Protein AF-A0A2V8U5K2-F1 (afdb_monomer_lite)

Radius of gyration: 24.83 Å; chains: 1; bounding box: 63×51×68 Å

Structure (mmCIF, N/CA/C/O backbone):
data_AF-A0A2V8U5K2-F1
#
_entry.id   AF-A0A2V8U5K2-F1
#
loop_
_atom_site.group_PDB
_atom_site.id
_atom_site.type_symbol
_atom_site.label_atom_id
_atom_site.label_alt_id
_atom_site.label_comp_id
_atom_site.label_asym_id
_atom_site.label_entity_id
_atom_site.label_seq_id
_atom_site.pdbx_PDB_ins_code
_atom_site.Cartn_x
_atom_site.Cartn_y
_atom_site.Cartn_z
_atom_site.occupancy
_atom_site.B_iso_or_equiv
_atom_site.auth_seq_id
_atom_site.auth_comp_id
_atom_site.auth_asym_id
_atom_site.auth_atom_id
_atom_site.pdbx_PDB_model_num
ATOM 1 N N . GLU A 1 1 ? -3.926 -14.665 18.573 1.00 86.69 1 GLU A N 1
ATOM 2 C CA . GLU A 1 1 ? -3.701 -15.047 17.160 1.00 86.69 1 GLU A CA 1
ATOM 3 C C . GLU A 1 1 ? -3.554 -13.787 16.312 1.00 86.69 1 GLU A C 1
ATOM 5 O O . GLU A 1 1 ? -4.256 -12.821 16.595 1.00 86.69 1 GLU A O 1
ATOM 10 N N . LEU A 1 2 ? -2.626 -13.749 15.352 1.00 90.81 2 LEU A N 1
ATOM 11 C CA . LEU A 1 2 ? -2.473 -12.619 14.422 1.00 90.81 2 LEU A CA 1
ATOM 12 C C . LEU A 1 2 ? -3.413 -12.800 13.225 1.00 90.81 2 LEU A C 1
ATOM 14 O O . LEU A 1 2 ? -3.676 -13.927 12.816 1.00 90.81 2 LEU A O 1
ATOM 18 N N . THR A 1 3 ? -3.890 -11.713 12.624 1.00 92.00 3 THR A N 1
ATOM 19 C CA . THR A 1 3 ? -4.650 -11.821 11.370 1.00 92.00 3 THR A CA 1
ATOM 20 C C . THR A 1 3 ? -3.769 -12.310 10.213 1.00 92.00 3 THR A C 1
ATOM 22 O O . THR A 1 3 ? -2.570 -12.033 10.154 1.00 92.00 3 THR A O 1
ATOM 25 N N . ILE A 1 4 ? -4.381 -12.953 9.211 1.00 89.44 4 ILE A N 1
ATOM 26 C CA . ILE A 1 4 ? -3.700 -13.344 7.959 1.00 89.44 4 ILE A CA 1
ATOM 27 C C . ILE A 1 4 ? -3.051 -12.130 7.277 1.00 89.44 4 ILE A C 1
ATOM 29 O O . ILE A 1 4 ? -1.963 -12.229 6.710 1.00 89.44 4 ILE A O 1
ATOM 33 N N . LYS A 1 5 ? -3.707 -10.963 7.356 1.00 91.44 5 LYS A N 1
ATOM 34 C CA . LYS A 1 5 ? -3.157 -9.678 6.907 1.00 91.44 5 LYS A CA 1
ATOM 35 C C . LYS A 1 5 ? -1.795 -9.415 7.543 1.00 91.44 5 LYS A C 1
ATOM 37 O O . LYS A 1 5 ? -0.836 -9.189 6.811 1.00 91.44 5 LYS A O 1
ATOM 42 N N . ARG A 1 6 ? -1.720 -9.471 8.875 1.00 91.94 6 ARG A N 1
ATOM 43 C CA . ARG A 1 6 ? -0.496 -9.215 9.631 1.00 91.94 6 ARG A CA 1
ATOM 44 C C . ARG A 1 6 ? 0.589 -10.230 9.304 1.00 91.94 6 ARG A C 1
ATOM 46 O O . ARG A 1 6 ? 1.694 -9.814 8.983 1.00 91.94 6 ARG A O 1
ATOM 53 N N . LEU A 1 7 ? 0.258 -11.519 9.305 1.00 89.12 7 LEU A N 1
ATOM 54 C CA . LEU A 1 7 ? 1.209 -12.589 8.986 1.00 89.12 7 LEU A CA 1
ATOM 55 C C . LEU A 1 7 ? 1.836 -12.402 7.594 1.00 89.12 7 LEU A C 1
ATOM 57 O O . LEU A 1 7 ? 3.054 -12.450 7.448 1.00 89.12 7 LEU A O 1
ATOM 61 N N . ARG A 1 8 ? 1.019 -12.097 6.577 1.00 86.12 8 ARG A N 1
ATOM 62 C CA . ARG A 1 8 ? 1.496 -11.847 5.206 1.00 86.12 8 ARG A CA 1
ATOM 63 C C . ARG A 1 8 ? 2.395 -10.616 5.111 1.00 86.12 8 ARG A C 1
ATOM 65 O O . ARG A 1 8 ? 3.381 -10.623 4.379 1.00 86.12 8 ARG A O 1
ATOM 72 N N . ASP A 1 9 ? 2.022 -9.532 5.782 1.00 87.69 9 ASP A N 1
ATOM 73 C CA . ASP A 1 9 ? 2.797 -8.290 5.752 1.00 87.69 9 ASP A CA 1
ATOM 74 C C . ASP A 1 9 ? 4.137 -8.443 6.482 1.00 87.69 9 ASP A C 1
ATOM 76 O O . ASP A 1 9 ? 5.142 -7.889 6.035 1.00 87.69 9 ASP A O 1
ATOM 80 N N . GLU A 1 10 ? 4.148 -9.213 7.570 1.00 88.50 10 GLU A N 1
ATOM 81 C CA . GLU A 1 10 ? 5.335 -9.534 8.355 1.00 88.50 10 GLU A CA 1
ATOM 82 C C . GLU A 1 10 ? 6.322 -10.405 7.575 1.00 88.50 10 GLU A C 1
ATOM 84 O O . GLU A 1 10 ? 7.482 -10.016 7.461 1.00 88.50 10 GLU A O 1
ATOM 89 N N . ALA A 1 11 ? 5.855 -11.488 6.943 1.00 82.94 11 ALA A N 1
ATOM 90 C CA . ALA A 1 11 ? 6.681 -12.310 6.054 1.00 82.94 11 ALA A CA 1
ATOM 91 C C . ALA A 1 11 ? 7.359 -11.445 4.979 1.00 82.94 11 ALA A C 1
ATOM 93 O O . ALA A 1 11 ? 8.581 -11.377 4.896 1.00 82.94 11 ALA A O 1
ATOM 94 N N . ARG A 1 12 ? 6.571 -10.613 4.281 1.00 80.19 12 ARG A N 1
ATOM 95 C CA . ARG A 1 12 ? 7.101 -9.667 3.286 1.00 80.19 12 ARG A CA 1
ATOM 96 C C . ARG A 1 12 ? 8.128 -8.694 3.866 1.00 80.19 12 ARG A C 1
ATOM 98 O O . ARG A 1 12 ? 8.994 -8.235 3.133 1.00 80.19 12 ARG A O 1
ATOM 105 N N . ALA A 1 13 ? 7.991 -8.260 5.118 1.00 79.12 13 ALA A N 1
ATOM 106 C CA . ALA A 1 13 ? 8.941 -7.338 5.743 1.00 79.12 13 ALA A CA 1
ATOM 107 C C . ALA A 1 13 ? 10.265 -8.026 6.102 1.00 79.12 13 ALA A C 1
ATOM 109 O O . ALA A 1 13 ? 11.333 -7.442 5.897 1.00 79.12 13 ALA A O 1
ATOM 110 N N . LEU A 1 14 ? 10.194 -9.267 6.575 1.00 78.25 14 LEU A N 1
ATOM 111 C CA . LEU A 1 14 ? 11.359 -10.095 6.863 1.00 78.25 14 LEU A CA 1
ATOM 112 C C . LEU A 1 14 ? 12.102 -10.466 5.573 1.00 78.25 14 LEU A C 1
ATOM 114 O O . LEU A 1 14 ? 13.318 -10.287 5.512 1.00 78.25 14 LEU A O 1
ATOM 118 N N . ASP A 1 15 ? 11.383 -10.844 4.513 1.00 70.81 15 ASP A N 1
ATOM 119 C CA . ASP A 1 15 ? 11.979 -11.169 3.210 1.00 70.81 15 ASP A CA 1
ATOM 120 C C . ASP A 1 15 ? 12.676 -9.967 2.583 1.00 70.81 15 ASP A C 1
ATOM 122 O O . ASP A 1 15 ? 13.794 -10.080 2.088 1.00 70.81 15 ASP A O 1
ATOM 126 N N . ARG A 1 16 ? 12.069 -8.774 2.668 1.00 66.12 16 ARG A N 1
ATOM 127 C CA . ARG A 1 16 ? 12.748 -7.534 2.262 1.00 66.12 16 ARG A CA 1
ATOM 128 C C . ARG A 1 16 ? 14.044 -7.333 3.050 1.00 66.12 16 ARG A C 1
ATOM 130 O O . ARG A 1 16 ? 15.074 -7.027 2.460 1.00 66.12 16 ARG A O 1
ATOM 137 N N . SER A 1 17 ? 14.016 -7.535 4.364 1.00 63.84 17 SER A N 1
ATOM 138 C CA . SER A 1 17 ? 15.221 -7.377 5.188 1.00 63.84 17 SER A CA 1
ATOM 139 C C . SER A 1 17 ? 16.332 -8.352 4.765 1.00 63.84 17 SER A C 1
ATOM 141 O O . SER A 1 17 ? 17.500 -7.967 4.744 1.00 63.84 17 SER A O 1
ATOM 143 N N . ARG A 1 18 ? 15.975 -9.584 4.360 1.00 63.88 18 ARG A N 1
ATOM 144 C CA . ARG A 1 18 ? 16.910 -10.558 3.765 1.00 63.88 18 ARG A CA 1
ATOM 145 C C . ARG A 1 18 ? 17.451 -10.083 2.411 1.00 63.88 18 ARG A C 1
ATOM 147 O O . ARG A 1 18 ? 18.658 -10.105 2.205 1.00 63.88 18 ARG A O 1
ATOM 154 N N . ALA A 1 19 ? 16.570 -9.641 1.513 1.00 57.41 19 ALA A N 1
ATOM 155 C CA . ALA A 1 19 ? 16.907 -9.306 0.129 1.00 57.41 19 ALA A CA 1
ATOM 156 C C . ALA A 1 19 ? 17.790 -8.057 -0.005 1.00 57.41 19 ALA A C 1
ATOM 158 O O . ALA A 1 19 ? 18.696 -8.020 -0.833 1.00 57.41 19 ALA A O 1
ATOM 159 N N . PHE A 1 20 ? 17.522 -7.025 0.799 1.00 54.53 20 PHE A N 1
ATOM 160 C CA . PHE A 1 20 ? 18.172 -5.722 0.642 1.00 54.53 20 PHE A CA 1
ATOM 161 C C . PHE A 1 20 ? 19.257 -5.440 1.686 1.00 54.53 20 PHE A C 1
ATOM 163 O O . PHE A 1 20 ? 19.920 -4.414 1.587 1.00 54.53 20 PHE A O 1
ATOM 170 N N . GLY A 1 21 ? 19.398 -6.263 2.735 1.00 51.06 21 GLY A N 1
ATOM 171 C CA . GLY A 1 21 ? 20.245 -5.941 3.898 1.00 51.06 21 GLY A CA 1
ATOM 172 C C . GLY A 1 21 ? 19.789 -4.695 4.676 1.00 51.06 21 GLY A C 1
ATOM 173 O O . GLY A 1 21 ? 20.405 -4.309 5.668 1.00 51.06 21 GLY A O 1
ATOM 174 N N . LEU A 1 22 ? 18.690 -4.072 4.245 1.00 46.50 22 LEU A N 1
ATOM 175 C CA . LEU A 1 22 ? 18.051 -2.943 4.890 1.00 46.50 22 LEU A CA 1
ATOM 176 C C . LEU A 1 22 ? 17.266 -3.488 6.081 1.00 46.50 22 LEU A C 1
ATOM 178 O O . LEU A 1 22 ? 16.245 -4.159 5.909 1.00 46.50 22 LEU A O 1
ATOM 182 N N . ARG A 1 23 ? 17.702 -3.170 7.307 1.00 42.91 23 ARG A N 1
ATOM 183 C CA . ARG A 1 23 ? 16.739 -3.136 8.417 1.00 42.91 23 ARG A CA 1
ATOM 184 C C . ARG A 1 23 ? 15.615 -2.185 7.981 1.00 42.91 23 ARG A C 1
ATOM 186 O O . ARG A 1 23 ? 15.917 -1.209 7.293 1.00 42.91 23 ARG A O 1
ATOM 193 N N . PRO A 1 24 ? 14.340 -2.457 8.318 1.00 39.50 24 PRO A N 1
ATOM 194 C CA . PRO A 1 24 ? 13.272 -1.498 8.048 1.00 39.50 24 PRO A CA 1
ATOM 195 C C . PRO A 1 24 ? 13.741 -0.116 8.510 1.00 39.50 24 PRO A C 1
ATOM 197 O O . PRO A 1 24 ? 14.400 -0.048 9.546 1.00 39.50 24 PRO A O 1
ATOM 200 N N . ASP A 1 25 ? 13.462 0.940 7.740 1.00 38.78 25 ASP A N 1
ATOM 201 C CA . ASP A 1 25 ? 13.729 2.319 8.156 1.00 38.78 25 ASP A CA 1
ATOM 202 C C . ASP A 1 25 ? 12.981 2.566 9.468 1.00 38.78 25 ASP A C 1
ATOM 204 O O . ASP A 1 25 ? 11.804 2.934 9.502 1.00 38.78 25 ASP A O 1
ATOM 208 N N . ILE A 1 26 ? 13.657 2.275 10.576 1.00 41.84 26 ILE A N 1
ATOM 209 C CA . ILE A 1 26 ? 13.219 2.602 11.916 1.00 41.84 26 ILE A CA 1
ATOM 210 C C . ILE A 1 26 ? 13.521 4.088 12.012 1.00 41.84 26 ILE A C 1
ATOM 212 O O . ILE A 1 26 ? 14.589 4.490 12.472 1.00 41.84 26 ILE A O 1
ATOM 216 N N . GLY A 1 27 ? 12.589 4.902 11.510 1.00 33.97 27 GLY A N 1
ATOM 217 C CA . GLY A 1 27 ? 12.525 6.308 11.875 1.00 33.97 27 GLY A CA 1
ATOM 218 C C . GLY A 1 27 ? 12.680 6.392 13.389 1.00 33.97 27 GLY A C 1
ATOM 219 O O . GLY A 1 27 ? 12.059 5.614 14.115 1.00 33.97 27 GLY A O 1
ATOM 220 N N . THR A 1 28 ? 13.590 7.253 13.826 1.00 34.81 28 THR A N 1
ATOM 221 C CA . THR A 1 28 ? 14.040 7.474 15.200 1.00 34.81 28 THR A CA 1
ATOM 222 C C . THR A 1 28 ? 12.898 7.299 16.208 1.00 34.81 28 THR A C 1
ATOM 224 O O . THR A 1 28 ? 12.113 8.211 16.449 1.00 34.81 28 THR A O 1
ATOM 227 N N . ALA A 1 29 ? 12.780 6.105 16.792 1.00 32.00 29 ALA A N 1
ATOM 228 C CA . ALA A 1 29 ? 11.954 5.885 17.971 1.00 32.00 29 ALA A CA 1
ATOM 229 C C . ALA A 1 29 ? 12.782 6.283 19.204 1.00 32.00 29 ALA A C 1
ATOM 231 O O . ALA A 1 29 ? 13.977 5.964 19.246 1.00 32.00 29 ALA A O 1
ATOM 232 N N . PRO A 1 30 ? 12.197 6.980 20.194 1.00 35.34 30 PRO A N 1
ATOM 233 C CA . PRO A 1 30 ? 12.940 7.420 21.359 1.00 35.34 30 PRO A CA 1
ATOM 234 C C . PRO A 1 30 ? 13.259 6.233 22.278 1.00 35.34 30 PRO A C 1
ATOM 236 O O . PRO A 1 30 ? 12.451 5.328 22.466 1.00 35.34 30 PRO A O 1
ATOM 239 N N . ASP A 1 31 ? 14.456 6.306 22.855 1.00 33.41 31 ASP A N 1
ATOM 240 C CA . ASP A 1 31 ? 14.963 5.555 24.005 1.00 33.41 31 ASP A CA 1
ATOM 241 C C . ASP A 1 31 ? 15.180 4.036 23.844 1.00 33.41 31 ASP A C 1
ATOM 243 O O . ASP A 1 31 ? 14.406 3.183 24.276 1.00 33.41 31 ASP A O 1
ATOM 247 N N . ARG A 1 32 ? 16.356 3.683 23.307 1.00 35.72 32 ARG A N 1
ATOM 248 C CA . ARG A 1 32 ? 16.988 2.379 23.548 1.00 35.72 32 ARG A CA 1
ATOM 249 C C . ARG A 1 32 ? 17.771 2.420 24.860 1.00 35.72 32 ARG A C 1
ATOM 251 O O . ARG A 1 32 ? 18.996 2.502 24.859 1.00 35.72 32 ARG A O 1
ATOM 258 N N . ARG A 1 33 ? 17.073 2.302 25.985 1.00 31.72 33 ARG A N 1
ATOM 259 C CA . ARG A 1 33 ? 17.668 1.773 27.219 1.00 31.72 33 ARG A CA 1
ATOM 260 C C . ARG A 1 33 ? 17.118 0.361 27.389 1.00 31.72 33 ARG A C 1
ATOM 262 O O . ARG A 1 33 ? 15.917 0.167 27.276 1.00 31.72 33 ARG A O 1
ATOM 269 N N . HIS A 1 34 ? 18.011 -0.605 27.605 1.00 35.47 34 HIS A N 1
ATOM 270 C CA . HIS A 1 34 ? 17.777 -2.061 27.651 1.00 35.47 34 HIS A CA 1
ATOM 271 C C . HIS A 1 34 ? 17.932 -2.821 26.320 1.00 35.47 34 HIS A C 1
ATOM 273 O O . HIS A 1 34 ? 17.030 -3.515 25.863 1.00 35.47 34 HIS A O 1
ATOM 279 N N . ALA A 1 35 ? 19.135 -2.787 25.741 1.00 33.22 35 ALA A N 1
ATOM 280 C CA . ALA A 1 35 ? 19.649 -3.932 24.986 1.00 33.22 35 ALA A CA 1
ATOM 281 C C . ALA A 1 35 ? 20.766 -4.571 25.823 1.00 33.22 35 ALA A C 1
ATOM 283 O O . ALA A 1 35 ? 21.904 -4.109 25.813 1.00 33.22 35 ALA A O 1
ATOM 284 N N . ALA A 1 36 ? 20.403 -5.574 26.626 1.00 31.95 36 ALA A N 1
ATOM 285 C CA . ALA A 1 36 ? 21.362 -6.401 27.346 1.00 31.95 36 ALA A CA 1
ATOM 286 C C . ALA A 1 36 ? 22.108 -7.328 26.370 1.00 31.95 36 ALA A C 1
ATOM 288 O O . ALA A 1 36 ? 21.567 -7.731 25.339 1.00 31.95 36 ALA A O 1
ATOM 289 N N . ALA A 1 37 ? 23.357 -7.609 26.733 1.00 33.84 37 ALA A N 1
ATOM 290 C CA . ALA A 1 37 ? 24.374 -8.358 26.010 1.00 33.84 37 ALA A CA 1
ATOM 291 C C . ALA A 1 37 ? 23.871 -9.631 25.306 1.00 33.84 37 ALA A C 1
ATOM 293 O O . ALA A 1 37 ? 23.140 -10.432 25.886 1.00 33.84 37 ALA A O 1
ATOM 294 N N . ARG A 1 38 ? 24.345 -9.855 24.075 1.00 33.69 38 ARG A N 1
ATOM 295 C CA . ARG A 1 38 ? 24.387 -11.185 23.459 1.00 33.69 38 ARG A CA 1
ATOM 296 C C . ARG A 1 38 ? 25.849 -11.536 23.214 1.00 33.69 38 ARG A C 1
ATOM 298 O O . ARG A 1 38 ? 26.552 -10.780 22.552 1.00 33.69 38 ARG A O 1
ATOM 305 N N . SER A 1 39 ? 26.285 -12.626 23.832 1.00 30.27 39 SER A N 1
ATOM 306 C CA . SER A 1 39 ? 27.591 -13.251 23.653 1.00 30.27 39 SER A CA 1
ATOM 307 C C . SER A 1 39 ? 27.666 -13.965 22.305 1.00 30.27 39 SER A C 1
ATOM 309 O O . SER A 1 39 ? 26.685 -14.572 21.875 1.00 30.27 39 SER A O 1
ATOM 311 N N . ASP A 1 40 ? 28.839 -13.894 21.680 1.00 31.84 40 ASP A N 1
ATOM 312 C CA . ASP A 1 40 ? 29.221 -14.694 20.518 1.00 31.84 40 ASP A CA 1
ATOM 313 C C . ASP A 1 40 ? 29.186 -16.186 20.856 1.00 31.84 40 ASP A C 1
ATOM 315 O O . ASP A 1 40 ? 29.781 -16.622 21.843 1.00 31.84 40 ASP A O 1
ATOM 319 N N . GLY A 1 41 ? 28.514 -16.959 20.007 1.00 36.38 41 GLY A N 1
ATOM 320 C CA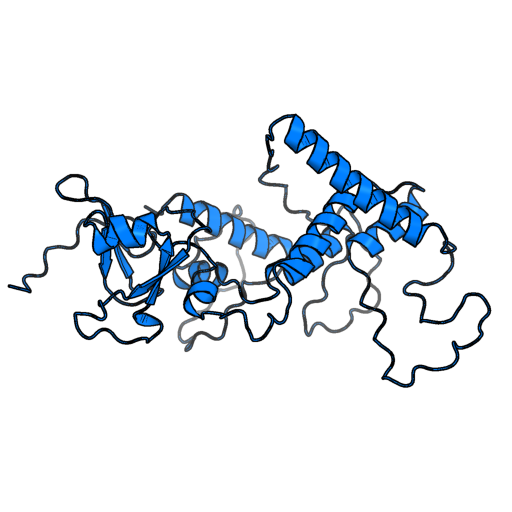 . GLY A 1 41 ? 28.507 -18.416 20.066 1.00 36.38 41 GLY A CA 1
ATOM 321 C C . GLY A 1 41 ? 27.106 -19.001 20.006 1.00 36.38 41 GLY A C 1
ATOM 322 O O . GLY A 1 41 ? 26.606 -19.473 21.015 1.00 36.38 41 GLY A O 1
ATOM 323 N N . ASP A 1 42 ? 26.498 -19.004 18.820 1.00 30.03 42 ASP A N 1
ATOM 324 C CA . ASP A 1 42 ? 25.542 -20.054 18.469 1.00 30.03 42 ASP A CA 1
ATOM 325 C C . ASP A 1 42 ? 25.633 -20.333 16.967 1.00 30.03 42 ASP A C 1
ATOM 327 O O . ASP A 1 42 ? 25.370 -19.476 16.119 1.00 30.03 42 ASP A O 1
ATOM 331 N N . LEU A 1 43 ? 26.100 -21.542 16.669 1.00 35.19 43 LEU A N 1
ATOM 332 C CA . LEU A 1 43 ? 26.143 -22.135 15.343 1.00 35.19 43 LEU A CA 1
ATOM 333 C C . LEU A 1 43 ? 24.718 -22.500 14.912 1.00 35.19 43 LEU A C 1
ATOM 335 O O . LEU A 1 43 ? 23.949 -23.045 15.698 1.00 35.19 43 LEU A O 1
ATOM 339 N N . ASP A 1 44 ? 24.415 -22.186 13.653 1.00 43.22 44 ASP A N 1
ATOM 340 C CA . ASP A 1 44 ? 23.404 -22.796 12.782 1.00 43.22 44 ASP A CA 1
ATOM 341 C C . ASP A 1 44 ? 22.255 -23.553 13.479 1.00 43.22 44 ASP A C 1
ATOM 343 O O . ASP A 1 44 ? 22.230 -24.780 13.578 1.00 43.22 44 ASP A O 1
ATOM 347 N N . SER A 1 45 ? 21.267 -22.792 13.948 1.00 36.16 45 SER A N 1
ATOM 348 C CA . SER A 1 45 ? 19.921 -23.292 14.218 1.00 36.16 45 SER A CA 1
ATOM 349 C C . SER A 1 45 ? 18.975 -22.637 13.213 1.00 36.16 45 SER A C 1
ATOM 351 O O . SER A 1 45 ? 18.967 -21.415 13.061 1.00 36.16 45 SER A O 1
ATOM 353 N N . GLY A 1 46 ? 18.233 -23.476 12.482 1.00 39.22 46 GLY A N 1
ATOM 354 C CA . GLY A 1 46 ? 17.401 -23.108 11.336 1.00 39.22 46 GLY A CA 1
ATOM 355 C C . GLY A 1 46 ? 16.636 -21.794 11.505 1.00 39.22 46 GLY A C 1
ATOM 356 O O . GLY A 1 46 ? 16.067 -21.515 12.558 1.00 39.22 46 GLY A O 1
ATOM 357 N N . ASP A 1 47 ? 16.646 -21.001 10.433 1.00 47.53 47 ASP A N 1
ATOM 358 C CA . ASP A 1 47 ? 16.175 -19.618 10.291 1.00 47.53 47 ASP A CA 1
ATOM 359 C C . ASP A 1 47 ? 14.673 -19.420 10.600 1.00 47.53 47 ASP A C 1
ATOM 361 O O . ASP A 1 47 ? 13.872 -19.041 9.746 1.00 47.53 47 ASP A O 1
ATOM 365 N N . THR A 1 48 ? 14.260 -19.645 11.847 1.00 46.72 48 THR A N 1
ATOM 366 C CA . THR A 1 48 ? 12.986 -19.168 12.387 1.00 46.72 48 THR A CA 1
ATOM 367 C C . THR A 1 48 ? 13.248 -17.891 13.167 1.00 46.72 48 THR A C 1
ATOM 369 O O . THR A 1 48 ? 13.320 -17.881 14.398 1.00 46.72 48 THR A O 1
ATOM 372 N N . ARG A 1 49 ? 13.431 -16.782 12.443 1.00 61.38 49 ARG A N 1
ATOM 373 C CA . ARG A 1 49 ? 13.475 -15.456 13.067 1.00 61.38 49 ARG A CA 1
ATOM 374 C C . ARG A 1 49 ? 12.195 -15.194 13.856 1.00 61.38 49 ARG A C 1
ATOM 376 O O . ARG A 1 49 ? 11.092 -15.514 13.418 1.00 61.38 49 ARG A O 1
ATOM 383 N N . SER A 1 50 ? 12.361 -14.569 15.020 1.00 75.44 50 SER A N 1
ATOM 384 C CA . SER A 1 50 ? 11.250 -14.143 15.865 1.00 75.44 50 SER A CA 1
ATOM 385 C C . SER A 1 50 ? 10.291 -13.206 15.109 1.00 75.44 50 SER A C 1
ATOM 387 O O . SER A 1 50 ? 10.757 -12.380 14.319 1.00 75.44 50 SER A O 1
ATOM 389 N N . PRO A 1 51 ? 8.974 -13.284 15.381 1.00 82.50 51 PRO A N 1
ATOM 390 C CA . PRO A 1 51 ? 7.983 -12.357 14.841 1.00 82.50 51 PRO A CA 1
ATOM 391 C C . PRO A 1 51 ? 8.357 -10.891 15.074 1.00 82.50 51 PRO A C 1
ATOM 393 O O . PRO A 1 51 ? 8.950 -10.551 16.102 1.00 82.50 51 PRO A O 1
ATOM 396 N N . LEU A 1 52 ? 7.959 -10.006 14.157 1.00 86.19 52 LEU A N 1
ATOM 397 C CA . LEU A 1 52 ? 8.171 -8.567 14.339 1.00 86.19 52 LEU A CA 1
ATOM 398 C C . LEU A 1 52 ? 7.375 -8.051 15.543 1.00 86.19 52 LEU A C 1
ATOM 400 O O . LEU A 1 52 ? 6.249 -8.487 15.812 1.00 86.19 52 LEU A O 1
ATOM 404 N N . SER A 1 53 ? 7.919 -7.045 16.232 1.00 89.50 53 SER A N 1
ATOM 405 C CA . SER A 1 53 ? 7.134 -6.291 17.208 1.00 89.50 53 SER A CA 1
ATOM 406 C C . SER A 1 53 ? 5.965 -5.569 16.516 1.00 89.50 53 SER A C 1
ATOM 408 O O . SER A 1 53 ? 5.927 -5.411 15.289 1.00 89.50 53 SER A O 1
ATOM 410 N N . ASP A 1 54 ? 4.962 -5.136 17.283 1.00 88.06 54 ASP A N 1
ATOM 411 C CA . ASP A 1 54 ? 3.854 -4.355 16.721 1.00 88.06 54 ASP A CA 1
ATOM 412 C C . ASP A 1 54 ? 4.365 -3.035 16.114 1.00 88.06 54 ASP A C 1
ATOM 414 O O . A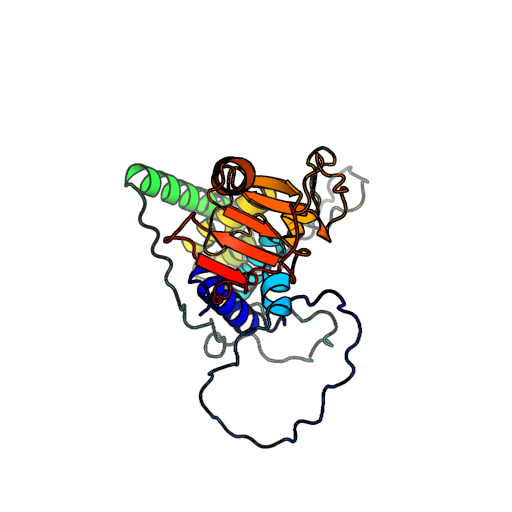SP A 1 54 ? 3.922 -2.658 15.028 1.00 88.06 54 ASP A O 1
ATOM 418 N N . ALA A 1 55 ? 5.347 -2.401 16.765 1.00 90.69 55 ALA A N 1
ATOM 419 C CA . ALA A 1 55 ? 5.988 -1.174 16.303 1.00 90.69 55 ALA A CA 1
ATOM 420 C C . ALA A 1 55 ? 6.773 -1.380 14.999 1.00 90.69 55 ALA A C 1
ATOM 422 O O . ALA A 1 55 ? 6.558 -0.635 14.045 1.00 90.69 55 ALA A O 1
ATOM 423 N N . ASP A 1 56 ? 7.618 -2.414 14.921 1.00 89.62 56 ASP A N 1
ATOM 424 C CA . ASP A 1 56 ? 8.461 -2.667 13.741 1.00 89.62 56 ASP A CA 1
ATOM 425 C C . ASP A 1 56 ? 7.624 -3.025 12.511 1.00 89.62 56 ASP A C 1
ATOM 427 O O . ASP A 1 56 ? 7.859 -2.526 11.408 1.00 89.62 56 ASP A O 1
ATOM 431 N N . TRP A 1 57 ? 6.601 -3.863 12.687 1.00 89.56 57 TRP A N 1
ATOM 432 C CA . TRP A 1 57 ? 5.683 -4.159 11.593 1.00 89.56 57 TRP A CA 1
ATOM 433 C C . TRP A 1 57 ? 4.918 -2.924 11.150 1.00 89.56 57 TRP A C 1
ATOM 435 O O . TRP A 1 57 ? 4.823 -2.689 9.947 1.00 89.56 57 TRP A O 1
ATOM 445 N N . HIS A 1 58 ? 4.391 -2.137 12.089 1.00 90.12 58 HIS A N 1
ATOM 446 C CA . HIS A 1 58 ? 3.638 -0.941 11.745 1.00 90.12 58 HIS A CA 1
ATOM 447 C C . HIS A 1 58 ? 4.532 0.057 10.992 1.00 90.12 58 HIS A C 1
ATOM 449 O O . HIS A 1 58 ? 4.147 0.559 9.939 1.00 90.12 58 HIS A O 1
ATOM 455 N N . ALA A 1 59 ? 5.767 0.270 11.455 1.00 88.69 59 ALA A N 1
ATOM 456 C CA . ALA A 1 59 ? 6.761 1.074 10.747 1.00 88.69 59 ALA A CA 1
ATOM 457 C C . ALA A 1 59 ? 7.013 0.551 9.320 1.00 88.69 59 ALA A C 1
ATOM 459 O O . ALA A 1 59 ? 7.070 1.335 8.374 1.00 88.69 59 ALA A O 1
ATOM 460 N N . SER A 1 60 ? 7.052 -0.773 9.126 1.00 85.56 60 SER A N 1
ATOM 461 C CA . SER A 1 60 ? 7.223 -1.392 7.802 1.00 85.56 60 SER A CA 1
ATOM 462 C C . SER A 1 60 ? 6.073 -1.110 6.813 1.00 85.56 60 SER A C 1
ATOM 464 O O . SER A 1 60 ? 6.242 -1.254 5.588 1.00 85.56 60 SER A O 1
ATOM 466 N N . LEU A 1 61 ? 4.894 -0.716 7.315 1.00 87.94 61 LEU A N 1
ATOM 467 C CA . LEU A 1 61 ? 3.735 -0.382 6.489 1.00 87.94 61 LEU A CA 1
ATOM 468 C C . LEU A 1 61 ? 3.827 1.010 5.878 1.00 87.94 61 LEU A C 1
ATOM 470 O O . LEU A 1 61 ? 3.275 1.180 4.795 1.00 87.94 61 LEU A O 1
ATOM 474 N N . ARG A 1 62 ? 4.552 1.949 6.501 1.00 88.00 62 ARG A N 1
ATOM 475 C CA . ARG A 1 62 ? 4.650 3.348 6.059 1.00 88.00 62 ARG A CA 1
ATOM 476 C C . ARG A 1 62 ? 4.945 3.446 4.556 1.00 88.00 62 ARG A C 1
ATOM 478 O O . ARG A 1 62 ? 5.786 2.710 4.022 1.00 88.00 62 ARG A O 1
ATOM 485 N N . ARG A 1 63 ? 4.233 4.332 3.860 1.00 86.50 63 ARG A N 1
ATOM 486 C CA . ARG A 1 63 ? 4.415 4.620 2.426 1.00 86.50 63 ARG A CA 1
ATOM 487 C C . ARG A 1 63 ? 4.417 6.130 2.218 1.00 86.50 63 ARG A C 1
ATOM 489 O O . ARG A 1 63 ? 3.358 6.725 2.055 1.00 86.50 63 ARG A O 1
ATOM 496 N N . ALA A 1 64 ? 5.607 6.716 2.291 1.00 85.06 64 ALA A N 1
ATOM 497 C CA . ALA A 1 64 ? 5.836 8.105 1.909 1.00 85.06 64 ALA A CA 1
ATOM 498 C C . ALA A 1 64 ? 5.922 8.223 0.375 1.00 85.06 64 ALA A C 1
ATOM 500 O O . ALA A 1 64 ? 6.199 7.203 -0.273 1.00 85.06 64 ALA A O 1
ATOM 501 N N . PRO A 1 65 ? 5.760 9.426 -0.191 1.00 83.44 65 PRO A N 1
ATOM 502 C CA . PRO A 1 65 ? 6.040 9.674 -1.602 1.00 83.44 65 PRO A CA 1
ATOM 503 C C . PRO A 1 65 ? 7.390 9.085 -2.060 1.00 83.44 65 PRO A C 1
ATOM 505 O O . PRO A 1 65 ? 8.388 9.051 -1.318 1.00 83.44 65 PRO A O 1
ATOM 508 N N . GLY A 1 66 ? 7.393 8.495 -3.253 1.00 83.19 66 GLY A N 1
ATOM 509 C CA . GLY A 1 66 ? 8.553 7.847 -3.866 1.00 83.19 66 GLY A CA 1
ATOM 510 C C . GLY A 1 66 ? 8.946 6.499 -3.253 1.00 83.19 66 GLY A C 1
ATOM 511 O O . GLY A 1 66 ? 9.935 5.892 -3.669 1.00 83.19 66 GLY A O 1
ATOM 512 N N . THR A 1 67 ? 8.211 5.979 -2.261 1.00 82.50 67 THR A N 1
ATOM 513 C CA . THR A 1 67 ? 8.566 4.703 -1.611 1.00 82.50 67 THR A CA 1
ATOM 514 C C . THR A 1 67 ? 8.557 3.533 -2.597 1.00 82.50 67 THR A C 1
ATOM 516 O O . THR A 1 67 ? 9.450 2.685 -2.555 1.00 82.50 67 THR A O 1
ATOM 519 N N . ALA A 1 68 ? 7.544 3.432 -3.456 1.00 84.06 68 ALA A N 1
ATOM 520 C CA . ALA A 1 68 ? 7.456 2.413 -4.495 1.00 84.06 68 ALA A CA 1
ATOM 521 C C . ALA A 1 68 ? 8.505 2.650 -5.583 1.00 84.06 68 ALA A C 1
ATOM 523 O O . ALA A 1 68 ? 9.174 1.693 -5.968 1.00 84.06 68 ALA A O 1
ATOM 524 N N . ARG A 1 69 ? 8.719 3.906 -5.997 1.00 83.94 69 ARG A N 1
ATOM 525 C CA . ARG A 1 69 ? 9.751 4.278 -6.976 1.00 83.94 69 ARG A CA 1
ATOM 526 C C . ARG A 1 69 ? 11.146 3.824 -6.546 1.00 83.94 69 ARG A C 1
ATOM 528 O O . ARG A 1 69 ? 11.781 3.045 -7.255 1.00 83.94 69 ARG A O 1
ATOM 535 N N . ARG A 1 70 ? 11.585 4.207 -5.342 1.00 82.19 70 ARG A N 1
ATOM 536 C CA . ARG A 1 70 ? 12.885 3.793 -4.779 1.00 82.19 70 ARG A CA 1
ATOM 537 C C . ARG A 1 70 ? 13.011 2.273 -4.663 1.00 82.19 70 ARG A C 1
ATOM 539 O O . ARG A 1 70 ? 14.079 1.716 -4.900 1.00 82.19 70 ARG A O 1
ATOM 546 N N . ARG A 1 71 ? 11.918 1.580 -4.330 1.00 79.94 71 ARG A N 1
ATOM 547 C CA . ARG A 1 71 ? 11.904 0.112 -4.222 1.00 79.94 71 ARG A CA 1
ATOM 548 C C . ARG A 1 71 ? 12.024 -0.594 -5.560 1.00 79.94 71 ARG A C 1
ATOM 550 O O . ARG A 1 71 ? 12.786 -1.549 -5.647 1.00 79.94 71 ARG A O 1
ATOM 557 N N . VAL A 1 72 ? 11.269 -0.160 -6.567 1.00 84.81 72 VAL A N 1
ATOM 558 C CA . VAL A 1 72 ? 11.372 -0.703 -7.927 1.00 84.81 72 VAL A CA 1
ATOM 559 C C . VAL A 1 72 ? 12.783 -0.476 -8.449 1.00 84.81 72 VAL A C 1
ATOM 561 O O . VAL A 1 72 ? 13.393 -1.426 -8.931 1.00 84.81 72 VAL A O 1
ATOM 564 N N . ALA A 1 73 ? 13.339 0.721 -8.238 1.00 82.44 73 ALA A N 1
ATOM 565 C CA . ALA A 1 73 ? 14.703 1.025 -8.641 1.00 82.44 73 ALA A CA 1
ATOM 566 C C . ALA A 1 73 ? 15.726 0.070 -7.987 1.00 82.44 73 ALA A C 1
ATOM 568 O O . ALA A 1 73 ? 16.524 -0.571 -8.670 1.00 82.44 73 ALA A O 1
ATOM 569 N N . ALA A 1 74 ? 15.658 -0.102 -6.662 1.00 75.88 74 ALA A N 1
ATOM 570 C CA . ALA A 1 74 ? 16.544 -1.010 -5.934 1.00 75.88 74 ALA A CA 1
ATOM 571 C C . ALA A 1 74 ? 16.398 -2.478 -6.381 1.00 75.88 74 ALA A C 1
ATOM 573 O O . ALA A 1 74 ? 17.395 -3.178 -6.540 1.00 75.88 74 ALA A O 1
ATOM 574 N N . LEU A 1 75 ? 15.166 -2.950 -6.606 1.00 79.62 75 LEU A N 1
ATOM 575 C CA . LEU A 1 75 ? 14.903 -4.305 -7.102 1.00 79.62 75 LEU A CA 1
ATOM 576 C C . LEU A 1 75 ? 15.417 -4.519 -8.523 1.00 79.62 75 LEU A C 1
ATOM 578 O O . LEU A 1 75 ? 15.967 -5.580 -8.805 1.00 79.62 75 LEU A O 1
ATOM 582 N N . GLY A 1 76 ? 15.256 -3.528 -9.399 1.00 81.81 76 GLY A N 1
ATOM 583 C CA . GLY A 1 76 ? 15.773 -3.577 -10.761 1.00 81.81 76 GLY A CA 1
ATOM 584 C C . GLY A 1 76 ? 17.298 -3.694 -10.783 1.00 81.81 76 GLY A C 1
ATOM 585 O O . GLY A 1 76 ? 17.838 -4.530 -11.503 1.00 81.81 76 GLY A O 1
ATOM 586 N N . LEU A 1 77 ? 17.994 -2.934 -9.929 1.00 79.31 77 LEU A N 1
ATOM 587 C CA . LEU A 1 77 ? 19.448 -3.053 -9.767 1.00 79.31 77 LEU A CA 1
ATOM 588 C C . LEU A 1 77 ? 19.856 -4.443 -9.260 1.00 79.31 77 LEU A C 1
ATOM 590 O O . LEU A 1 77 ? 20.763 -5.058 -9.819 1.00 79.31 77 LEU A O 1
ATOM 594 N N . ILE A 1 78 ? 19.144 -4.990 -8.271 1.00 73.69 78 ILE A N 1
ATOM 595 C CA . ILE A 1 78 ? 19.404 -6.348 -7.766 1.00 73.69 78 ILE A CA 1
ATOM 596 C C . ILE A 1 78 ? 19.172 -7.404 -8.850 1.00 73.69 78 ILE A C 1
ATOM 598 O O . ILE A 1 78 ? 19.976 -8.327 -8.969 1.00 73.69 78 ILE A O 1
ATOM 602 N N . ALA A 1 79 ? 18.123 -7.264 -9.666 1.00 76.88 79 ALA A N 1
ATOM 603 C CA . ALA A 1 79 ? 17.859 -8.162 -10.791 1.00 76.88 79 ALA A CA 1
ATOM 604 C C . ALA A 1 79 ? 19.000 -8.157 -11.827 1.00 76.88 79 ALA A C 1
ATOM 606 O O . ALA A 1 79 ? 19.200 -9.147 -12.529 1.00 76.88 79 ALA A O 1
ATOM 607 N N . LEU A 1 80 ? 19.779 -7.073 -11.885 1.00 73.44 80 LEU A N 1
ATOM 608 C CA . LEU A 1 80 ? 20.990 -6.957 -12.700 1.00 73.44 80 LEU A CA 1
ATOM 609 C C . LEU A 1 80 ? 22.269 -7.429 -12.011 1.00 73.44 80 LEU A C 1
ATOM 611 O O . LEU A 1 80 ? 23.336 -7.413 -12.622 1.00 73.44 80 LEU A O 1
ATOM 615 N N . GLY A 1 81 ? 22.183 -7.846 -10.750 1.00 68.12 81 GLY A N 1
ATOM 616 C CA . GLY A 1 81 ? 23.345 -8.192 -9.941 1.00 68.12 81 GLY A CA 1
ATOM 617 C C . GLY A 1 81 ? 24.078 -6.993 -9.338 1.00 68.12 81 GLY A C 1
ATOM 618 O O . GLY A 1 81 ? 25.132 -7.159 -8.726 1.00 68.12 81 GLY A O 1
ATOM 619 N N . VAL A 1 82 ? 23.527 -5.784 -9.462 1.00 63.34 82 VAL A N 1
ATOM 620 C CA . VAL A 1 82 ? 24.066 -4.574 -8.840 1.00 63.34 82 VAL A CA 1
ATOM 621 C C . VAL A 1 82 ? 23.501 -4.477 -7.423 1.00 63.34 82 VAL A C 1
ATOM 623 O O . VAL A 1 82 ? 22.318 -4.201 -7.226 1.00 63.34 82 VAL A O 1
ATOM 626 N N . ARG A 1 83 ? 24.332 -4.721 -6.403 1.00 51.72 83 ARG A N 1
ATOM 627 C CA . ARG A 1 83 ? 23.922 -4.471 -5.013 1.00 51.72 83 ARG A CA 1
ATOM 628 C C . ARG A 1 83 ? 24.021 -2.972 -4.719 1.00 51.72 83 ARG A C 1
ATOM 630 O O . ARG A 1 83 ? 25.074 -2.395 -4.992 1.00 51.72 83 ARG A O 1
ATOM 637 N N . PRO A 1 84 ? 22.985 -2.337 -4.142 1.00 43.12 84 PRO A N 1
ATOM 638 C CA . PRO A 1 84 ? 23.119 -0.968 -3.670 1.00 43.12 84 PRO A CA 1
ATOM 639 C C . PRO A 1 84 ? 24.211 -0.917 -2.595 1.00 43.12 84 PRO A C 1
ATOM 641 O O . PRO A 1 84 ? 24.190 -1.689 -1.634 1.00 43.12 84 PRO A O 1
ATOM 644 N N . ILE A 1 85 ? 25.183 -0.023 -2.777 1.00 40.50 85 ILE A N 1
ATOM 645 C CA . ILE A 1 85 ? 26.169 0.303 -1.745 1.00 40.50 85 ILE A CA 1
ATOM 646 C C . ILE A 1 85 ? 25.378 0.905 -0.580 1.00 40.50 85 ILE A C 1
ATOM 648 O O . ILE A 1 85 ? 24.616 1.853 -0.774 1.00 40.50 85 ILE A O 1
ATOM 652 N N . ALA A 1 86 ? 25.505 0.333 0.618 1.00 38.31 86 ALA A N 1
ATOM 653 C CA . ALA A 1 86 ? 24.880 0.906 1.804 1.00 38.31 86 ALA A CA 1
ATOM 654 C C . ALA A 1 86 ? 25.355 2.365 1.973 1.00 38.31 86 ALA A C 1
ATOM 656 O O . ALA A 1 86 ? 26.561 2.610 1.857 1.00 38.31 86 ALA A O 1
ATOM 657 N N . PRO A 1 87 ? 24.460 3.333 2.249 1.00 33.19 87 PRO A N 1
ATOM 658 C CA . PRO A 1 87 ? 24.884 4.707 2.482 1.00 33.19 87 PRO A CA 1
ATOM 659 C C . PRO A 1 87 ? 25.872 4.743 3.659 1.00 33.19 87 PRO A C 1
ATOM 661 O O . PRO A 1 87 ? 25.519 4.381 4.780 1.00 33.19 87 PRO A O 1
ATOM 664 N N . GLY A 1 88 ? 27.121 5.135 3.380 1.00 37.78 88 GLY A N 1
ATOM 665 C CA . GLY A 1 88 ? 28.210 5.233 4.362 1.00 37.78 88 GLY A CA 1
ATOM 666 C C . GLY A 1 88 ? 29.244 4.097 4.366 1.00 37.78 88 GLY A C 1
ATOM 667 O O . GLY A 1 88 ? 30.149 4.131 5.197 1.00 37.78 88 GLY A O 1
ATOM 668 N N . ALA A 1 89 ? 29.164 3.107 3.470 1.00 36.66 89 ALA A N 1
ATOM 669 C CA . ALA A 1 89 ? 30.227 2.105 3.339 1.00 36.66 89 ALA A CA 1
ATOM 670 C C . ALA A 1 89 ? 31.429 2.673 2.548 1.00 36.66 89 ALA A C 1
ATOM 672 O O . ALA A 1 89 ? 31.218 3.251 1.479 1.00 36.66 89 ALA A O 1
ATOM 673 N N . PRO A 1 90 ? 32.682 2.519 3.026 1.00 28.48 90 PRO A N 1
ATOM 674 C CA . PRO A 1 90 ? 33.853 2.925 2.253 1.00 28.48 90 PRO A CA 1
ATOM 675 C C . PRO A 1 90 ? 33.918 2.125 0.941 1.00 28.48 90 PRO A C 1
ATOM 677 O O . PRO A 1 90 ? 33.529 0.951 0.933 1.00 28.48 90 PRO A O 1
ATOM 680 N N . PRO A 1 91 ? 34.409 2.715 -0.167 1.00 29.84 91 PRO A N 1
ATOM 681 C CA . PRO A 1 91 ? 34.612 1.974 -1.404 1.00 29.84 91 PRO A CA 1
ATOM 682 C C . PRO A 1 91 ? 35.611 0.850 -1.124 1.00 29.84 91 PRO A C 1
ATOM 684 O O . PRO A 1 91 ? 36.779 1.102 -0.830 1.00 29.84 91 PRO A O 1
ATOM 687 N N . ALA A 1 92 ? 35.146 -0.399 -1.145 1.00 32.47 92 ALA A N 1
ATOM 688 C CA . ALA A 1 92 ? 36.037 -1.534 -0.975 1.00 32.47 92 ALA A CA 1
ATOM 689 C C . ALA A 1 92 ? 37.001 -1.576 -2.175 1.00 32.47 92 ALA A C 1
ATOM 691 O O . ALA A 1 92 ? 36.538 -1.506 -3.319 1.00 32.47 92 ALA A O 1
ATOM 692 N N . PRO A 1 93 ? 38.323 -1.685 -1.952 1.00 29.89 93 PRO A N 1
ATOM 693 C CA . PRO A 1 93 ? 39.264 -1.834 -3.046 1.00 29.89 93 PRO A CA 1
ATOM 694 C C . PRO A 1 93 ? 39.000 -3.178 -3.732 1.00 29.89 93 PRO A C 1
ATOM 696 O O . PRO A 1 93 ? 39.050 -4.228 -3.094 1.00 29.89 93 PRO A O 1
ATOM 699 N N . SER A 1 94 ? 38.667 -3.113 -5.024 1.00 37.47 94 SER A N 1
ATOM 700 C CA . SER A 1 94 ? 38.765 -4.209 -5.996 1.00 37.47 94 SER A CA 1
ATOM 701 C C . SER A 1 94 ? 38.399 -5.604 -5.457 1.00 37.47 94 SER A C 1
ATOM 703 O O . SER A 1 94 ? 39.255 -6.482 -5.362 1.00 37.47 94 SER A O 1
ATOM 705 N N . SER A 1 95 ? 37.126 -5.836 -5.128 1.00 29.80 95 SER A N 1
ATOM 706 C CA . SER A 1 95 ? 36.582 -7.202 -5.168 1.00 29.80 95 SER A CA 1
ATOM 707 C C . SER A 1 95 ? 36.098 -7.498 -6.586 1.00 29.80 95 SER A C 1
ATOM 709 O O . SER A 1 95 ? 35.546 -6.599 -7.228 1.00 29.80 95 SER A O 1
ATOM 711 N N . PRO A 1 96 ? 36.314 -8.719 -7.103 1.00 31.59 96 PRO A N 1
ATOM 712 C CA . PRO A 1 96 ? 35.954 -9.051 -8.469 1.00 31.59 96 PRO A CA 1
ATOM 713 C C . PRO A 1 96 ? 34.449 -8.879 -8.664 1.00 31.59 96 PRO A C 1
ATOM 715 O O . PRO A 1 96 ? 33.647 -9.101 -7.752 1.00 31.59 96 PRO A O 1
ATOM 718 N N . ALA A 1 97 ? 34.100 -8.456 -9.876 1.00 37.81 97 ALA A N 1
ATOM 719 C CA . ALA A 1 97 ? 32.742 -8.323 -10.359 1.00 37.81 97 ALA A CA 1
ATOM 720 C C . ALA A 1 97 ? 31.871 -9.512 -9.921 1.00 37.81 97 ALA A C 1
ATOM 722 O O . ALA A 1 97 ? 32.252 -10.670 -10.073 1.00 37.81 97 ALA A O 1
ATOM 723 N N . PHE A 1 98 ? 30.711 -9.171 -9.365 1.00 40.00 98 PHE A N 1
ATOM 724 C CA . PHE A 1 98 ? 29.524 -9.998 -9.162 1.00 40.00 98 PHE A CA 1
ATOM 725 C C . PHE A 1 98 ? 29.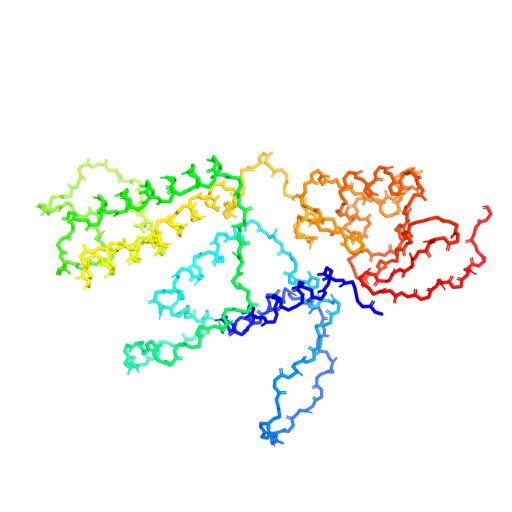569 -11.425 -9.762 1.00 40.00 98 PHE A C 1
ATOM 727 O O . PHE A 1 98 ? 29.580 -11.600 -10.981 1.00 40.00 98 PHE A O 1
ATOM 734 N N . CYS A 1 99 ? 29.473 -12.444 -8.899 1.00 34.84 99 CYS A N 1
ATOM 735 C CA . CYS A 1 99 ? 29.192 -13.828 -9.287 1.00 34.84 99 CYS A CA 1
ATOM 736 C C . CYS A 1 99 ? 27.679 -14.110 -9.153 1.00 34.84 99 CYS A C 1
ATOM 738 O O . CYS A 1 99 ? 27.175 -14.141 -8.028 1.00 34.84 99 CYS A O 1
ATOM 740 N N . PRO A 1 100 ? 26.935 -14.394 -10.241 1.00 36.91 100 PRO A N 1
ATOM 741 C CA . PRO A 1 100 ? 25.515 -14.756 -10.160 1.00 36.91 100 PRO A CA 1
ATOM 742 C C . PRO A 1 100 ? 25.252 -16.029 -9.336 1.00 36.91 100 PRO A C 1
ATOM 744 O O . PRO A 1 100 ? 24.145 -16.213 -8.847 1.00 36.91 100 PRO A O 1
ATOM 747 N N . ALA A 1 101 ? 26.269 -16.872 -9.122 1.00 35.06 101 ALA A N 1
ATOM 748 C CA . ALA A 1 101 ? 26.184 -18.069 -8.283 1.00 35.06 101 ALA A CA 1
ATOM 749 C C . ALA A 1 101 ? 26.106 -17.780 -6.768 1.00 35.06 101 ALA A C 1
ATOM 751 O O . ALA A 1 101 ? 25.650 -18.631 -6.014 1.00 35.06 101 ALA A O 1
ATOM 752 N N . THR A 1 102 ? 26.548 -16.601 -6.311 1.00 38.44 102 THR A N 1
ATOM 753 C CA . THR A 1 102 ? 26.539 -16.200 -4.886 1.00 38.44 102 THR A CA 1
ATOM 754 C C . THR A 1 102 ? 25.538 -15.086 -4.583 1.00 38.44 102 THR A C 1
ATOM 756 O O . THR A 1 102 ? 25.365 -14.681 -3.428 1.00 38.44 102 THR A O 1
ATOM 759 N N . ALA A 1 103 ? 24.829 -14.595 -5.601 1.00 40.66 103 ALA A N 1
ATOM 760 C CA . ALA A 1 103 ? 23.651 -13.776 -5.404 1.00 40.66 103 ALA A CA 1
ATOM 761 C C . ALA A 1 103 ? 22.530 -14.664 -4.855 1.00 40.66 103 ALA A C 1
ATOM 763 O O . ALA A 1 103 ? 21.850 -15.352 -5.609 1.00 40.66 103 ALA A O 1
ATOM 764 N N . LEU A 1 104 ? 22.326 -14.629 -3.537 1.00 40.41 104 LEU A N 1
ATOM 765 C CA . LEU A 1 104 ? 21.055 -15.025 -2.936 1.00 40.41 104 LEU A CA 1
ATOM 766 C C . LEU A 1 104 ? 19.976 -14.072 -3.471 1.00 40.41 104 LEU A C 1
ATOM 768 O O . LEU A 1 104 ? 19.627 -13.079 -2.835 1.00 40.41 104 LEU A O 1
ATOM 772 N N . ILE A 1 105 ? 19.479 -14.354 -4.676 1.00 42.44 105 ILE A N 1
ATOM 773 C CA . ILE A 1 105 ? 18.103 -14.034 -5.027 1.00 42.44 105 ILE A CA 1
ATOM 774 C C . ILE A 1 105 ? 17.315 -14.770 -3.942 1.00 42.44 105 ILE A C 1
ATOM 776 O O . ILE A 1 105 ? 17.498 -15.986 -3.834 1.00 42.44 105 ILE A O 1
ATOM 780 N N . PRO A 1 106 ? 16.551 -14.076 -3.076 1.00 43.47 106 PRO A N 1
ATOM 781 C CA . PRO A 1 106 ? 15.687 -14.766 -2.129 1.00 43.47 106 PRO A CA 1
ATOM 782 C C . PRO A 1 106 ? 14.947 -15.823 -2.934 1.00 43.47 106 PRO A C 1
ATOM 784 O O . PRO A 1 106 ? 14.409 -15.463 -3.989 1.00 43.47 106 PRO A O 1
ATOM 787 N N . GLU A 1 107 ? 14.995 -17.097 -2.520 1.00 39.94 107 GLU A N 1
ATOM 788 C CA . GLU A 1 107 ? 14.180 -18.118 -3.177 1.00 39.94 107 GLU A CA 1
ATOM 789 C C . GLU A 1 107 ? 12.794 -17.501 -3.370 1.00 39.94 107 GLU A C 1
ATOM 791 O O . GLU A 1 107 ? 12.288 -16.899 -2.416 1.00 39.94 107 GLU A O 1
ATOM 796 N N . PRO A 1 108 ? 12.262 -17.454 -4.605 1.00 42.59 108 PRO A N 1
ATOM 797 C CA . PRO A 1 108 ? 11.088 -16.654 -4.897 1.00 42.59 108 PRO A CA 1
ATOM 798 C C . PRO A 1 108 ? 9.905 -17.262 -4.151 1.00 42.59 108 PRO A C 1
ATOM 800 O O . PRO A 1 108 ? 9.183 -18.098 -4.685 1.00 42.59 108 PRO A O 1
ATOM 803 N N . ASP A 1 109 ? 9.698 -16.830 -2.909 1.00 41.19 109 ASP A N 1
ATOM 804 C CA . ASP A 1 109 ? 8.798 -17.513 -1.982 1.00 41.19 109 ASP A CA 1
ATOM 805 C C . ASP A 1 109 ? 7.324 -17.249 -2.309 1.00 41.19 109 ASP A C 1
ATOM 807 O O . ASP A 1 109 ? 6.414 -17.754 -1.663 1.00 41.19 109 ASP A O 1
ATOM 811 N N . VAL A 1 110 ? 7.051 -16.493 -3.375 1.00 44.56 110 VAL A N 1
ATOM 812 C CA . VAL A 1 110 ? 5.782 -16.542 -4.092 1.00 44.56 110 VAL A CA 1
ATOM 813 C C . VAL A 1 110 ? 6.059 -16.177 -5.551 1.00 44.56 110 VAL A C 1
ATOM 815 O O . VAL A 1 110 ? 6.186 -14.995 -5.878 1.00 44.56 110 VAL A O 1
ATOM 818 N N . PHE A 1 111 ? 6.067 -17.148 -6.470 1.00 47.56 111 PHE A N 1
ATOM 819 C CA . PHE A 1 111 ? 5.658 -16.832 -7.840 1.00 47.56 111 PHE A CA 1
ATOM 820 C C . PHE A 1 111 ? 4.235 -16.283 -7.742 1.00 47.56 111 PHE A C 1
ATOM 822 O O . PHE A 1 111 ? 3.272 -17.032 -7.565 1.00 47.56 111 PHE A O 1
ATOM 829 N N . LEU A 1 112 ? 4.089 -14.958 -7.776 1.00 58.81 112 LEU A N 1
ATOM 830 C CA . LEU A 1 112 ? 2.780 -14.330 -7.856 1.00 58.81 112 LEU A CA 1
ATOM 831 C C . LEU A 1 112 ? 2.216 -14.664 -9.233 1.00 58.81 112 LEU A C 1
ATOM 833 O O . LEU A 1 112 ? 2.452 -13.959 -10.211 1.00 58.81 112 LEU A O 1
ATOM 837 N N . ARG A 1 113 ? 1.479 -15.773 -9.314 1.00 66.44 113 ARG A N 1
ATOM 838 C CA . ARG A 1 113 ? 0.726 -16.123 -10.509 1.00 66.44 113 ARG A CA 1
ATOM 839 C C . ARG A 1 113 ? -0.480 -15.200 -10.591 1.00 66.44 113 ARG A C 1
ATOM 841 O O . ARG A 1 113 ? -1.494 -15.409 -9.927 1.00 66.44 113 ARG A O 1
ATOM 848 N N . LEU A 1 114 ? -0.356 -14.165 -11.410 1.00 72.50 114 LEU A N 1
ATOM 849 C CA . LEU A 1 114 ? -1.479 -13.318 -11.776 1.00 72.50 114 LEU A CA 1
ATOM 850 C C . LEU A 1 114 ? -2.298 -14.054 -12.836 1.00 72.50 114 LEU A C 1
ATOM 852 O O . LEU A 1 114 ? -1.816 -14.307 -13.936 1.00 72.50 114 LEU A O 1
ATOM 856 N N . THR A 1 115 ? -3.526 -14.430 -12.484 1.00 83.81 115 THR A N 1
ATOM 857 C CA . THR A 1 115 ? -4.497 -14.951 -13.453 1.00 83.81 115 THR A CA 1
ATOM 858 C C . THR A 1 115 ? -5.372 -13.784 -13.879 1.00 83.81 115 THR A C 1
ATOM 860 O O . THR A 1 115 ? -6.088 -13.218 -13.054 1.00 83.81 115 THR A O 1
ATOM 863 N N . LEU A 1 116 ? -5.250 -13.386 -15.141 1.00 89.44 116 LEU A N 1
ATOM 864 C CA . LEU A 1 116 ? -5.990 -12.278 -15.735 1.00 89.44 116 LEU A CA 1
ATOM 865 C C . LEU A 1 116 ? -6.984 -12.840 -16.762 1.00 89.44 116 LEU A C 1
ATOM 867 O O . LEU A 1 116 ? -6.672 -13.863 -17.371 1.00 89.44 116 LEU A O 1
ATOM 871 N N . PRO A 1 117 ? -8.147 -12.195 -16.973 1.00 95.94 117 PRO A N 1
ATOM 872 C CA . PRO A 1 117 ? -8.990 -12.469 -18.135 1.00 95.94 117 PRO A CA 1
ATOM 873 C C . PRO A 1 117 ? -8.189 -12.353 -19.438 1.00 95.94 117 PRO A C 1
ATOM 875 O O . PRO A 1 117 ? -7.283 -11.522 -19.515 1.00 95.94 117 PRO A O 1
ATOM 878 N N . ASP A 1 118 ? -8.519 -13.158 -20.448 1.00 94.62 118 ASP A N 1
ATOM 879 C CA . ASP A 1 118 ? -7.711 -13.284 -21.672 1.00 94.62 118 ASP A CA 1
ATOM 880 C C . ASP A 1 118 ? -7.492 -11.946 -22.394 1.00 94.62 118 ASP A C 1
ATOM 882 O O . ASP A 1 118 ? -6.386 -11.652 -22.852 1.00 94.62 118 ASP A O 1
ATOM 886 N N . ASP A 1 119 ? -8.516 -11.091 -22.445 1.00 96.94 119 ASP A N 1
ATOM 887 C CA . ASP A 1 119 ? -8.425 -9.764 -23.056 1.00 96.94 119 ASP A CA 1
ATOM 888 C C . ASP A 1 119 ? -7.453 -8.850 -22.292 1.00 96.94 119 ASP A C 1
ATOM 890 O O . ASP A 1 119 ? -6.622 -8.161 -22.893 1.00 96.94 119 ASP A O 1
ATOM 894 N N . LEU A 1 120 ? -7.517 -8.874 -20.959 1.00 95.25 120 LEU A N 1
ATOM 895 C CA . LEU A 1 120 ? -6.626 -8.109 -20.096 1.00 95.25 120 LEU A CA 1
ATOM 896 C C . LEU A 1 120 ? -5.196 -8.655 -20.148 1.00 95.25 120 LEU A C 1
ATOM 898 O O . LEU A 1 120 ? -4.253 -7.868 -20.191 1.00 95.25 120 LEU A O 1
ATOM 902 N N . ALA A 1 121 ? -5.029 -9.978 -20.188 1.00 93.81 121 ALA A N 1
ATOM 903 C CA . ALA A 1 121 ? -3.734 -10.629 -20.342 1.00 93.81 121 ALA A CA 1
ATOM 904 C C . ALA A 1 121 ? -3.071 -10.231 -21.669 1.00 93.81 121 ALA A C 1
ATOM 906 O O . ALA A 1 121 ? -1.902 -9.843 -21.676 1.00 93.81 121 ALA A O 1
ATOM 907 N N . GLY A 1 122 ? -3.830 -10.250 -22.770 1.00 95.75 122 GLY A N 1
ATOM 908 C CA . GLY A 1 122 ? -3.354 -9.829 -24.087 1.00 95.75 122 GLY A CA 1
ATOM 909 C C . GLY A 1 122 ? -2.915 -8.364 -24.114 1.00 95.75 122 GLY A C 1
ATOM 910 O O . GLY A 1 122 ? -1.815 -8.059 -24.574 1.00 95.75 122 GLY A O 1
ATOM 911 N N . ARG A 1 123 ? -3.725 -7.452 -23.556 1.00 97.00 123 ARG A N 1
ATOM 912 C CA . ARG A 1 123 ? -3.369 -6.022 -23.453 1.00 97.00 123 ARG A CA 1
ATOM 913 C C . ARG A 1 123 ? -2.154 -5.787 -22.558 1.00 97.00 123 ARG A C 1
ATOM 915 O O . ARG A 1 123 ? -1.295 -4.980 -22.901 1.00 97.00 123 ARG A O 1
ATOM 922 N N . PHE A 1 124 ? -2.067 -6.490 -21.431 1.00 95.44 124 PHE A N 1
ATOM 923 C CA . PHE A 1 124 ? -0.938 -6.382 -20.511 1.00 95.44 124 PHE A CA 1
ATOM 924 C C . PHE A 1 124 ? 0.365 -6.851 -21.165 1.00 95.44 124 PHE A C 1
ATOM 926 O O . PHE A 1 124 ? 1.366 -6.140 -21.114 1.00 95.44 124 PHE A O 1
ATOM 933 N N . LEU A 1 125 ? 0.344 -8.000 -21.848 1.00 95.50 125 LEU A N 1
ATOM 934 C CA . LEU A 1 125 ? 1.504 -8.491 -22.591 1.00 95.50 125 LEU A CA 1
ATOM 935 C C . LEU A 1 125 ? 1.895 -7.532 -23.723 1.00 95.50 125 LEU A C 1
ATOM 937 O O . LEU A 1 125 ? 3.074 -7.237 -23.888 1.00 95.50 125 LEU A O 1
ATOM 941 N N . ALA A 1 126 ? 0.923 -6.994 -24.465 1.00 97.56 126 ALA A N 1
ATOM 942 C CA . ALA A 1 126 ? 1.191 -6.006 -25.508 1.00 97.56 126 ALA A CA 1
ATOM 943 C C . ALA A 1 126 ? 1.856 -4.732 -24.955 1.00 97.56 126 ALA A C 1
ATOM 945 O O . ALA A 1 126 ? 2.765 -4.198 -25.592 1.00 97.56 126 ALA A O 1
ATOM 946 N N . ALA A 1 127 ? 1.458 -4.268 -23.765 1.00 97.75 127 ALA A N 1
ATOM 947 C CA . ALA A 1 127 ? 2.105 -3.143 -23.090 1.00 97.75 127 ALA A CA 1
ATOM 948 C C . ALA A 1 127 ? 3.563 -3.469 -22.719 1.00 97.75 127 ALA A C 1
ATOM 950 O O . ALA A 1 127 ? 4.461 -2.700 -23.052 1.00 97.75 127 ALA A O 1
ATOM 951 N N . VAL A 1 128 ? 3.813 -4.646 -22.131 1.00 97.50 128 VAL A N 1
ATOM 952 C CA . VAL A 1 128 ? 5.169 -5.131 -21.806 1.00 97.50 128 VAL A CA 1
ATOM 953 C C . VAL A 1 128 ? 6.061 -5.193 -23.051 1.00 97.50 128 VAL A C 1
ATOM 955 O O . VAL A 1 128 ? 7.200 -4.723 -23.033 1.00 97.50 128 VAL A O 1
ATOM 958 N N . GLU A 1 129 ? 5.547 -5.746 -24.150 1.00 98.00 129 GLU A N 1
ATOM 959 C CA . GLU A 1 129 ? 6.274 -5.846 -25.420 1.00 98.00 129 GLU A CA 1
ATOM 960 C C . GLU A 1 129 ? 6.507 -4.478 -26.077 1.00 98.00 129 GLU A C 1
ATOM 962 O O . GLU A 1 129 ? 7.526 -4.270 -26.737 1.00 98.00 129 GLU A O 1
ATOM 967 N N . THR A 1 130 ? 5.598 -3.523 -25.871 1.00 98.00 130 THR A N 1
ATOM 968 C CA . THR A 1 130 ? 5.770 -2.139 -26.332 1.00 98.00 130 THR A CA 1
ATOM 969 C C . THR A 1 130 ? 6.905 -1.454 -25.576 1.00 98.00 130 THR A C 1
ATOM 971 O O . THR A 1 130 ? 7.829 -0.957 -26.219 1.00 98.00 130 THR A O 1
ATOM 974 N N . SER A 1 131 ? 6.917 -1.521 -24.240 1.00 97.44 131 SER A N 1
ATOM 975 C CA . SER A 1 131 ? 8.018 -0.987 -23.424 1.00 97.44 131 SER A CA 1
ATOM 976 C C . SER A 1 131 ? 9.360 -1.643 -23.776 1.00 97.44 131 SER A C 1
ATOM 978 O O . SER A 1 131 ? 10.381 -0.969 -23.889 1.00 97.44 131 SER A O 1
ATOM 980 N N . ARG A 1 132 ? 9.376 -2.958 -24.041 1.00 97.25 132 ARG A N 1
ATOM 981 C CA . ARG A 1 132 ? 10.586 -3.673 -24.490 1.00 97.25 132 ARG A CA 1
ATOM 982 C C . ARG A 1 132 ? 11.112 -3.168 -25.836 1.00 97.25 132 ARG A C 1
ATOM 984 O O . ARG A 1 132 ? 12.327 -3.078 -26.021 1.00 97.25 132 ARG A O 1
ATOM 991 N N . ARG A 1 133 ? 10.215 -2.870 -26.778 1.00 96.56 133 ARG A N 1
ATOM 992 C CA . ARG A 1 133 ? 10.575 -2.340 -28.100 1.00 96.56 133 ARG A CA 1
ATOM 993 C C . ARG A 1 133 ? 11.179 -0.947 -27.985 1.00 96.56 133 ARG A C 1
ATOM 995 O O . ARG A 1 133 ? 12.260 -0.736 -28.513 1.00 96.56 133 ARG A O 1
ATOM 1002 N N . GLN A 1 134 ? 10.548 -0.065 -27.211 1.00 95.38 134 GLN A N 1
ATOM 1003 C CA . GLN A 1 134 ? 11.062 1.282 -26.947 1.00 95.38 134 GLN A CA 1
ATOM 1004 C C . GLN A 1 134 ? 12.466 1.244 -26.334 1.00 95.38 134 GLN A C 1
ATOM 1006 O O . GLN A 1 134 ? 13.349 1.976 -26.764 1.00 95.38 134 GLN A O 1
ATOM 1011 N N . LEU A 1 135 ? 12.710 0.341 -25.379 1.00 93.50 135 LEU A N 1
ATOM 1012 C CA . LEU A 1 135 ? 14.051 0.137 -24.830 1.00 93.50 135 LEU A CA 1
ATOM 1013 C C . LEU A 1 135 ? 15.050 -0.359 -25.881 1.00 93.50 135 LEU A C 1
ATOM 1015 O O . LEU A 1 135 ? 16.195 0.076 -25.874 1.00 93.50 135 LEU A O 1
ATOM 1019 N N . THR A 1 136 ? 14.633 -1.264 -26.772 1.00 92.75 136 THR A N 1
ATOM 1020 C CA . THR A 1 136 ? 15.479 -1.742 -27.882 1.00 92.75 136 THR A CA 1
ATOM 1021 C C . THR A 1 136 ? 15.892 -0.582 -28.778 1.00 92.75 136 THR A C 1
ATOM 1023 O O . THR A 1 136 ? 17.083 -0.381 -28.988 1.00 92.75 136 THR A O 1
ATOM 1026 N N . GLU A 1 137 ? 14.919 0.215 -29.221 1.00 91.81 137 GLU A N 1
ATOM 1027 C CA . GLU A 1 137 ? 15.126 1.389 -30.076 1.00 91.81 137 GLU A CA 1
ATOM 1028 C C . GLU A 1 137 ? 16.048 2.429 -29.418 1.00 91.81 137 GLU A C 1
ATOM 1030 O O . GLU A 1 137 ? 16.814 3.092 -30.111 1.00 91.81 137 GLU A O 1
ATOM 1035 N N . GLN A 1 138 ? 16.027 2.544 -28.084 1.00 88.94 138 GLN A N 1
ATOM 1036 C CA . GLN A 1 138 ? 16.927 3.432 -27.340 1.00 88.94 138 GLN A CA 1
ATOM 1037 C C . GLN A 1 138 ? 18.370 2.912 -27.250 1.00 88.94 138 GLN A C 1
ATOM 1039 O O . GLN A 1 138 ? 19.302 3.708 -27.324 1.00 88.94 138 GLN A O 1
ATOM 1044 N N . VAL A 1 139 ? 18.581 1.603 -27.054 1.00 88.19 139 VAL A N 1
ATOM 1045 C CA . VAL A 1 139 ? 19.931 1.053 -26.796 1.00 88.19 139 VAL A CA 1
ATOM 1046 C C . VAL A 1 139 ? 20.656 0.549 -28.042 1.00 88.19 139 VAL A C 1
ATOM 1048 O O . VAL A 1 139 ? 21.880 0.427 -28.013 1.00 88.19 139 VAL A O 1
ATOM 1051 N N . GLU A 1 140 ? 19.922 0.227 -29.109 1.00 86.75 140 GLU A N 1
ATOM 1052 C CA . GLU A 1 140 ? 20.460 -0.296 -30.371 1.00 86.75 140 GLU A CA 1
ATOM 1053 C C . GLU A 1 140 ? 21.410 0.675 -31.095 1.00 86.75 140 GLU A C 1
ATOM 1055 O O . GLU A 1 140 ? 22.458 0.212 -31.550 1.00 86.75 140 GLU A O 1
ATOM 1060 N N . PRO A 1 141 ? 21.143 1.996 -31.154 1.00 86.25 141 PRO A N 1
ATOM 1061 C CA . PRO A 1 141 ? 22.041 2.941 -31.821 1.00 86.25 141 PRO A CA 1
ATOM 1062 C C . PRO A 1 141 ? 23.393 3.126 -31.120 1.00 86.25 141 PRO A C 1
ATOM 1064 O O . PRO A 1 141 ? 24.309 3.695 -31.705 1.00 86.25 141 PRO A O 1
ATOM 1067 N N . ILE A 1 142 ? 23.526 2.685 -29.865 1.00 82.88 142 ILE A N 1
ATOM 1068 C CA . ILE A 1 142 ? 24.702 2.953 -29.034 1.00 82.88 142 ILE A CA 1
ATOM 1069 C C . ILE A 1 142 ? 25.754 1.853 -29.267 1.00 82.88 142 ILE A C 1
ATOM 1071 O O . ILE A 1 142 ? 25.500 0.690 -28.921 1.00 82.88 142 ILE A O 1
ATOM 1075 N N . PRO A 1 143 ? 26.961 2.172 -29.776 1.00 84.12 143 PRO A N 1
ATOM 1076 C CA . PRO A 1 143 ? 28.030 1.188 -29.971 1.00 84.12 143 PRO A CA 1
ATOM 1077 C C . PRO A 1 143 ? 28.416 0.497 -28.662 1.00 84.12 143 PRO A C 1
ATOM 1079 O O . PRO A 1 143 ? 28.422 1.124 -27.609 1.00 84.12 143 PRO A O 1
ATOM 1082 N N . TRP A 1 144 ? 28.678 -0.812 -28.689 1.00 80.75 144 TRP A N 1
ATOM 1083 C CA . TRP A 1 144 ? 28.869 -1.640 -27.483 1.00 80.75 144 TRP A CA 1
ATOM 1084 C C . TRP A 1 144 ? 30.106 -1.267 -26.651 1.00 80.75 144 TRP A C 1
ATOM 1086 O O . TRP A 1 144 ? 30.159 -1.607 -25.472 1.00 80.75 144 TRP A O 1
ATOM 1096 N N . ASP A 1 145 ? 31.078 -0.616 -27.279 1.00 80.19 145 ASP A N 1
ATOM 1097 C CA . ASP A 1 145 ? 32.378 -0.191 -26.760 1.00 80.19 145 ASP A CA 1
ATOM 1098 C C . ASP A 1 145 ? 32.366 1.223 -26.163 1.00 80.19 145 ASP A C 1
ATOM 1100 O O . ASP A 1 145 ? 33.363 1.650 -25.587 1.00 80.19 145 ASP A O 1
ATOM 1104 N N . VAL A 1 146 ? 31.242 1.938 -26.269 1.00 75.88 146 VAL A N 1
ATOM 1105 C CA . VAL A 1 146 ? 31.058 3.258 -25.658 1.00 75.88 146 VAL A CA 1
ATOM 1106 C C . VAL A 1 146 ? 30.588 3.108 -24.211 1.00 75.88 146 VAL A C 1
ATOM 1108 O O . VAL A 1 146 ? 29.599 2.413 -23.933 1.00 75.88 146 VAL A O 1
ATOM 1111 N N . ASP A 1 147 ? 31.289 3.796 -23.306 1.00 64.12 147 ASP A N 1
ATOM 1112 C CA . ASP A 1 147 ? 30.932 3.895 -21.893 1.00 64.12 147 ASP A CA 1
ATOM 1113 C C . ASP A 1 147 ? 29.568 4.584 -21.715 1.00 64.12 147 ASP A C 1
ATOM 1115 O O . ASP A 1 147 ? 29.234 5.564 -22.380 1.00 64.12 147 ASP A O 1
ATOM 1119 N N . TRP A 1 148 ? 28.750 4.030 -20.817 1.00 61.81 148 TRP A N 1
ATOM 1120 C CA . TRP A 1 148 ? 27.394 4.494 -20.516 1.00 61.81 148 TRP A CA 1
ATOM 1121 C C . TRP A 1 148 ? 27.307 4.935 -19.045 1.00 61.81 148 TRP A C 1
ATOM 1123 O O . TRP A 1 148 ? 27.728 4.159 -18.181 1.00 61.81 148 TRP A O 1
ATOM 1133 N N . PRO A 1 149 ? 26.719 6.101 -18.713 1.00 54.91 149 PRO A N 1
ATOM 1134 C CA . PRO A 1 149 ? 25.919 6.986 -19.559 1.00 54.91 149 PRO A CA 1
ATOM 1135 C C . PRO A 1 149 ? 26.794 7.797 -20.511 1.00 54.91 149 PRO A C 1
ATOM 1137 O O . PRO A 1 149 ? 27.856 8.262 -20.115 1.00 54.91 149 PRO A O 1
ATOM 1140 N N . VAL A 1 150 ? 26.331 7.985 -21.747 1.00 52.53 150 VAL A N 1
ATOM 1141 C CA . VAL A 1 150 ? 26.906 9.026 -22.601 1.00 52.53 150 VAL A CA 1
ATOM 1142 C C . VAL A 1 150 ? 26.641 10.354 -21.903 1.00 52.53 150 VAL A C 1
ATOM 1144 O O . VAL A 1 150 ? 25.484 10.736 -21.716 1.00 52.53 150 VAL A O 1
ATOM 1147 N N . ASP A 1 151 ? 27.706 11.039 -21.489 1.00 43.09 151 ASP A N 1
ATOM 1148 C CA . ASP A 1 151 ? 27.648 12.487 -21.311 1.00 43.09 151 ASP A CA 1
ATOM 1149 C C . ASP A 1 151 ? 27.020 13.080 -22.583 1.00 43.09 151 ASP A C 1
ATOM 1151 O O . ASP A 1 151 ? 27.183 12.506 -23.659 1.00 43.09 151 ASP A O 1
ATOM 1155 N N . ASP A 1 152 ? 26.267 14.175 -22.457 1.00 43.19 152 ASP A N 1
ATOM 1156 C CA . ASP A 1 152 ? 25.408 14.811 -23.480 1.00 43.19 152 ASP A CA 1
ATOM 1157 C C . ASP A 1 152 ? 26.175 15.380 -24.705 1.00 43.19 152 ASP A C 1
ATOM 1159 O O . ASP A 1 152 ? 25.891 16.447 -25.249 1.00 43.19 152 ASP A O 1
ATOM 1163 N N . HIS A 1 153 ? 27.224 14.692 -25.133 1.00 39.53 153 HIS A N 1
ATOM 1164 C CA . HIS A 1 153 ? 28.029 14.976 -26.292 1.00 39.53 153 HIS A CA 1
ATOM 1165 C C . HIS A 1 153 ? 27.463 14.189 -27.470 1.00 39.53 153 HIS A C 1
ATOM 1167 O O . HIS A 1 153 ? 27.494 12.960 -27.522 1.00 39.53 153 HIS A O 1
ATOM 1173 N N . SER A 1 154 ? 26.926 14.949 -28.424 1.00 36.41 154 SER A N 1
ATOM 1174 C CA . SER A 1 154 ? 26.561 14.486 -29.761 1.00 36.41 154 SER A CA 1
ATOM 1175 C C . SER A 1 154 ? 27.638 13.544 -30.335 1.00 36.41 154 SER A C 1
ATOM 1177 O O . SER A 1 154 ? 28.824 13.786 -30.091 1.00 36.41 154 SER A O 1
ATOM 1179 N N . PRO A 1 155 ? 27.283 12.526 -31.142 1.00 38.88 155 PRO A N 1
ATOM 1180 C CA . PRO A 1 155 ? 28.248 11.584 -31.725 1.00 38.88 155 PRO A CA 1
ATOM 1181 C C . PRO A 1 155 ? 29.337 12.246 -32.596 1.00 38.88 155 PRO A C 1
ATOM 1183 O O . PRO A 1 155 ? 30.364 11.624 -32.844 1.00 38.88 155 PRO A O 1
ATOM 1186 N N . ASP A 1 156 ? 29.154 13.514 -32.987 1.00 38.91 156 ASP A N 1
ATOM 1187 C CA . ASP A 1 156 ? 30.126 14.333 -33.728 1.00 38.91 156 ASP A CA 1
ATOM 1188 C C . ASP A 1 156 ? 30.987 15.267 -32.843 1.00 38.91 156 ASP A C 1
ATOM 1190 O O . ASP A 1 156 ? 31.749 16.089 -33.352 1.00 38.91 156 ASP A O 1
ATOM 1194 N N . GLY A 1 157 ? 30.884 15.189 -31.511 1.00 37.25 157 GLY A N 1
ATOM 1195 C CA . GLY A 1 157 ? 31.706 15.984 -30.587 1.00 37.25 157 GLY A CA 1
ATOM 1196 C C . GLY A 1 157 ? 31.419 17.493 -30.587 1.00 37.25 157 GLY A C 1
ATOM 1197 O O . GLY A 1 157 ? 32.127 18.255 -29.927 1.00 37.25 157 GLY A O 1
ATOM 1198 N N . THR A 1 158 ? 30.384 17.956 -31.292 1.00 36.00 158 THR A N 1
ATOM 1199 C CA . THR A 1 158 ? 29.960 19.359 -31.256 1.00 36.00 158 THR A CA 1
ATOM 1200 C C . THR A 1 158 ? 29.038 19.618 -30.060 1.00 36.00 158 THR A C 1
ATOM 1202 O O . THR A 1 158 ? 28.004 18.951 -29.952 1.00 36.00 158 THR A O 1
ATOM 1205 N N . PRO A 1 159 ? 29.349 20.585 -29.176 1.00 37.06 159 PRO A N 1
ATOM 1206 C CA . PRO A 1 159 ? 28.423 21.002 -28.128 1.00 37.06 159 PRO A CA 1
ATOM 1207 C C . PRO A 1 159 ? 27.162 21.618 -28.752 1.00 37.06 159 PRO A C 1
ATOM 1209 O O . PRO A 1 159 ? 27.259 22.487 -29.622 1.00 37.06 159 PRO A O 1
ATOM 1212 N N . SER A 1 160 ? 25.981 21.175 -28.309 1.00 38.03 160 SER A N 1
ATOM 1213 C CA . SER A 1 160 ? 24.698 21.754 -28.724 1.00 38.03 160 SER A CA 1
ATOM 1214 C C . SER A 1 160 ? 24.656 23.251 -28.386 1.00 38.03 160 SER A C 1
ATOM 1216 O O . SER A 1 160 ? 24.955 23.630 -27.249 1.00 38.03 160 SER A O 1
ATOM 1218 N N . PRO A 1 161 ? 24.298 24.133 -29.337 1.00 36.28 161 PRO A N 1
ATOM 1219 C CA . PRO A 1 161 ? 24.233 25.557 -29.069 1.00 36.28 161 PRO A CA 1
ATOM 1220 C C . PRO A 1 161 ? 22.966 25.878 -28.271 1.00 36.28 161 PRO A C 1
ATOM 1222 O O . PRO A 1 161 ? 21.866 25.880 -28.813 1.00 36.28 161 PRO A O 1
ATOM 1225 N N . GLY A 1 162 ? 23.157 26.211 -26.995 1.00 38.47 162 GLY A N 1
ATOM 1226 C CA . GLY A 1 162 ? 22.212 27.000 -26.208 1.00 38.47 162 GLY A CA 1
ATOM 1227 C C . GLY A 1 162 ? 21.177 26.209 -25.414 1.00 38.47 162 GLY A C 1
ATOM 1228 O O . GLY A 1 162 ? 20.028 26.120 -25.820 1.00 38.47 162 GLY A O 1
ATOM 1229 N N . ASP A 1 163 ? 21.559 25.771 -24.215 1.00 33.78 163 ASP A N 1
ATOM 1230 C CA . ASP A 1 163 ? 20.702 25.959 -23.043 1.00 33.78 163 ASP A CA 1
ATOM 1231 C C . ASP A 1 163 ? 21.595 26.014 -21.794 1.00 33.78 163 ASP A C 1
ATOM 1233 O O . ASP A 1 163 ? 22.143 25.024 -21.322 1.00 33.78 163 ASP A O 1
ATOM 1237 N N . ASN A 1 164 ? 21.833 27.223 -21.299 1.00 36.19 164 ASN A N 1
ATOM 1238 C CA . ASN A 1 164 ? 22.645 27.540 -20.120 1.00 36.19 164 ASN A CA 1
ATOM 1239 C C . ASN A 1 164 ? 21.841 27.455 -18.812 1.00 36.19 164 ASN A C 1
ATOM 1241 O O . ASN A 1 164 ? 22.228 28.021 -17.788 1.00 36.19 164 ASN A O 1
ATOM 1245 N N . THR A 1 165 ? 20.745 26.702 -18.8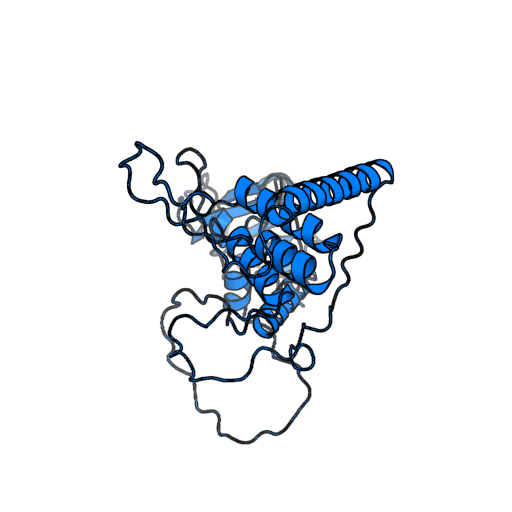25 1.00 36.34 165 THR A N 1
ATOM 1246 C CA . THR A 1 165 ? 20.145 26.175 -17.603 1.00 36.34 165 THR A CA 1
ATOM 1247 C C . THR A 1 165 ? 21.006 24.986 -17.191 1.00 36.34 165 THR A C 1
ATOM 1249 O O . THR A 1 165 ? 21.185 24.085 -18.000 1.00 36.34 165 THR A O 1
ATOM 1252 N N . SER A 1 166 ? 21.600 25.036 -15.992 1.00 29.16 166 SER A N 1
ATOM 1253 C CA . SER A 1 166 ? 22.485 24.029 -15.376 1.00 29.16 166 SER A CA 1
ATOM 1254 C C . SER A 1 166 ? 22.412 22.636 -16.011 1.00 29.16 166 SER A C 1
ATOM 1256 O O . SER A 1 166 ? 21.289 22.148 -16.152 1.00 29.16 166 SER A O 1
ATOM 1258 N N . PRO A 1 167 ? 23.546 21.957 -16.308 1.00 30.62 167 PRO A N 1
ATOM 1259 C CA . PRO A 1 167 ? 23.521 20.621 -16.896 1.00 30.62 167 PRO A CA 1
ATOM 1260 C C . PRO A 1 167 ? 22.539 19.766 -16.105 1.00 30.62 167 PRO A C 1
ATOM 1262 O O . PRO A 1 167 ? 22.749 19.507 -14.916 1.00 30.62 167 PRO A O 1
ATOM 1265 N N . ARG A 1 168 ? 21.413 19.405 -16.737 1.00 31.80 168 ARG A N 1
ATOM 1266 C CA . ARG A 1 168 ? 20.497 18.432 -16.153 1.00 31.80 168 ARG A CA 1
ATOM 1267 C C . ARG A 1 168 ? 21.380 17.209 -15.948 1.00 31.80 168 ARG A C 1
ATOM 1269 O O . ARG A 1 168 ? 21.926 16.738 -16.945 1.00 31.80 168 ARG A O 1
ATOM 1276 N N . PRO A 1 169 ? 21.593 16.726 -14.709 1.00 30.62 169 PRO A N 1
ATOM 1277 C CA . PRO A 1 169 ? 22.346 15.496 -14.535 1.00 30.62 169 PRO A CA 1
ATOM 1278 C C . PRO A 1 169 ? 21.663 14.480 -15.441 1.00 30.62 169 PRO A C 1
ATOM 1280 O O . PRO A 1 169 ? 20.434 14.368 -15.364 1.00 30.62 169 PRO A O 1
ATOM 1283 N N . ALA A 1 170 ? 22.415 13.853 -16.356 1.00 40.22 170 ALA A N 1
ATOM 1284 C CA . ALA A 1 170 ? 21.896 12.790 -17.207 1.00 40.22 170 ALA A CA 1
ATOM 1285 C C . ALA A 1 170 ? 21.055 11.906 -16.291 1.00 40.22 170 ALA A C 1
ATOM 1287 O O . ALA A 1 170 ? 21.583 11.386 -15.303 1.00 40.22 170 ALA A O 1
ATOM 1288 N N . ALA A 1 171 ? 19.730 11.914 -16.485 1.00 47.59 171 ALA A N 1
ATOM 1289 C CA . ALA A 1 171 ? 18.818 11.346 -15.502 1.00 47.59 171 ALA A CA 1
ATOM 1290 C C . ALA A 1 171 ? 19.305 9.922 -15.248 1.00 47.59 171 ALA A C 1
ATOM 1292 O O . ALA A 1 171 ? 19.420 9.166 -16.212 1.00 47.59 171 ALA A O 1
ATOM 1293 N N . ALA A 1 172 ? 19.708 9.617 -14.007 1.00 62.03 172 ALA A N 1
ATOM 1294 C CA . ALA A 1 172 ? 20.397 8.371 -13.693 1.00 62.03 172 ALA A CA 1
ATOM 1295 C C . ALA A 1 172 ? 19.657 7.217 -14.377 1.00 62.03 172 ALA A C 1
ATOM 1297 O O . ALA A 1 172 ? 18.456 7.048 -14.146 1.00 62.03 172 ALA A O 1
ATOM 1298 N N . ALA A 1 173 ? 20.341 6.520 -15.292 1.00 75.62 173 ALA A N 1
ATOM 1299 C CA . ALA A 1 173 ? 19.698 5.565 -16.185 1.00 75.62 173 ALA A CA 1
ATOM 1300 C C . ALA A 1 173 ? 18.852 4.584 -15.369 1.00 75.62 173 ALA A C 1
ATOM 1302 O O . ALA A 1 173 ? 19.324 4.034 -14.367 1.00 75.62 173 ALA A O 1
ATOM 1303 N N . THR A 1 174 ? 17.593 4.390 -15.770 1.00 88.19 174 THR A N 1
ATOM 1304 C CA . THR A 1 174 ? 16.706 3.517 -15.005 1.00 88.19 174 THR A CA 1
ATOM 1305 C C . THR A 1 174 ? 17.243 2.084 -15.027 1.00 88.19 174 THR A C 1
ATOM 1307 O O . THR A 1 174 ? 17.919 1.686 -15.985 1.00 88.19 174 THR A O 1
ATOM 1310 N N . PRO A 1 175 ? 16.965 1.269 -14.002 1.00 89.25 175 PRO A N 1
ATOM 1311 C CA . PRO A 1 175 ? 17.369 -0.129 -14.025 1.00 89.25 175 PRO A CA 1
ATOM 1312 C C . PRO A 1 175 ? 16.871 -0.896 -15.252 1.00 89.25 175 PRO A C 1
ATOM 1314 O O . PRO A 1 175 ? 17.626 -1.711 -15.776 1.00 89.25 175 PRO A O 1
ATOM 1317 N N . ALA A 1 176 ? 15.671 -0.623 -15.776 1.00 92.25 176 ALA A N 1
ATOM 1318 C CA . ALA A 1 176 ? 15.242 -1.231 -17.036 1.00 92.25 176 ALA A CA 1
ATOM 1319 C C . ALA A 1 176 ? 16.133 -0.836 -18.223 1.00 92.25 176 ALA A C 1
ATOM 1321 O O . ALA A 1 176 ? 16.452 -1.689 -19.052 1.00 92.25 176 ALA A O 1
ATOM 1322 N N . LEU A 1 177 ? 16.588 0.418 -18.293 1.00 90.31 177 LEU A N 1
ATOM 1323 C CA . LEU A 1 177 ? 17.494 0.882 -19.344 1.00 90.31 177 LEU A CA 1
ATOM 1324 C C . LEU A 1 177 ? 18.897 0.268 -19.206 1.00 90.31 177 LEU A C 1
ATOM 1326 O O . LEU A 1 177 ? 19.465 -0.218 -20.185 1.00 90.31 177 LEU A O 1
ATOM 1330 N N . LEU A 1 178 ? 19.426 0.184 -17.981 1.00 87.50 178 LEU A N 1
ATOM 1331 C CA . LEU A 1 178 ? 20.682 -0.522 -17.687 1.00 87.50 178 LEU A CA 1
ATOM 1332 C C . LEU A 1 178 ? 20.590 -2.017 -18.037 1.00 87.50 178 LEU A C 1
ATOM 1334 O O . LEU A 1 178 ? 21.531 -2.604 -18.583 1.00 87.50 178 LEU A O 1
ATOM 1338 N N . ALA A 1 179 ? 19.439 -2.637 -17.769 1.00 89.06 179 ALA A N 1
ATOM 1339 C CA . ALA A 1 179 ? 19.152 -4.018 -18.131 1.00 89.06 179 ALA A CA 1
ATOM 1340 C C . ALA A 1 179 ? 19.108 -4.205 -19.644 1.00 89.06 179 ALA A C 1
ATOM 1342 O O . ALA A 1 179 ? 19.805 -5.070 -20.179 1.00 89.06 179 ALA A O 1
ATOM 1343 N N . ALA A 1 180 ? 18.333 -3.370 -20.334 1.00 90.50 180 ALA A N 1
ATOM 1344 C CA . ALA A 1 180 ? 18.240 -3.343 -21.785 1.00 90.50 180 ALA A CA 1
ATOM 1345 C C . ALA A 1 180 ? 19.631 -3.263 -22.415 1.00 90.50 180 ALA A C 1
ATOM 1347 O O . ALA A 1 180 ? 19.981 -4.102 -23.249 1.00 90.50 180 ALA A O 1
ATOM 1348 N N . ARG A 1 181 ? 20.466 -2.339 -21.928 1.00 86.88 181 ARG A N 1
ATOM 1349 C CA . ARG A 1 181 ? 21.843 -2.179 -22.386 1.00 86.88 181 ARG A CA 1
ATOM 1350 C C . ARG A 1 181 ? 22.671 -3.443 -22.158 1.00 86.88 181 ARG A C 1
ATOM 1352 O O . ARG A 1 181 ? 23.247 -3.973 -23.106 1.00 86.88 181 ARG A O 1
ATOM 1359 N N . THR A 1 182 ? 22.650 -3.996 -20.947 1.00 86.00 182 THR A N 1
ATOM 1360 C CA . THR A 1 182 ? 23.385 -5.224 -20.598 1.00 86.00 182 THR A CA 1
ATOM 1361 C C . THR A 1 182 ? 23.016 -6.404 -21.507 1.00 86.00 182 THR A C 1
ATOM 1363 O O . THR A 1 182 ? 23.900 -7.084 -22.035 1.00 86.00 182 THR A O 1
ATOM 1366 N N . PHE A 1 183 ? 21.720 -6.649 -21.731 1.00 88.12 183 PHE A N 1
ATOM 1367 C CA . PHE A 1 183 ? 21.260 -7.751 -22.585 1.00 88.12 183 PHE A CA 1
ATOM 1368 C C . PHE A 1 183 ? 21.462 -7.479 -24.078 1.00 88.12 183 PHE A C 1
ATOM 1370 O O . PHE A 1 183 ? 21.696 -8.427 -24.830 1.00 88.12 183 PHE A O 1
ATOM 1377 N N . SER A 1 184 ? 21.423 -6.216 -24.516 1.00 86.69 184 SER A N 1
ATOM 1378 C CA . SER A 1 184 ? 21.733 -5.853 -25.904 1.00 86.69 184 SER A CA 1
ATOM 1379 C C . SER A 1 184 ? 23.182 -6.201 -26.266 1.00 86.69 184 SER A C 1
ATOM 1381 O O . SER A 1 184 ? 23.415 -6.805 -27.311 1.00 86.69 184 SER A O 1
ATOM 1383 N N . ILE A 1 185 ? 24.136 -5.946 -25.361 1.00 84.44 185 ILE A N 1
ATOM 1384 C CA . ILE A 1 185 ? 25.559 -6.258 -25.558 1.00 84.44 185 ILE A CA 1
ATOM 1385 C C . ILE A 1 185 ? 25.807 -7.768 -25.441 1.00 84.44 185 ILE A C 1
ATOM 1387 O O . ILE A 1 185 ? 26.425 -8.366 -26.321 1.00 84.44 185 ILE A O 1
ATOM 1391 N N . ARG A 1 186 ? 25.313 -8.404 -24.367 1.00 83.44 186 ARG A N 1
ATOM 1392 C CA . ARG A 1 186 ? 25.627 -9.814 -24.058 1.00 83.44 186 ARG A CA 1
ATOM 1393 C C . ARG A 1 186 ? 24.855 -10.825 -24.897 1.00 83.44 186 ARG A C 1
ATOM 1395 O O . ARG A 1 186 ? 25.384 -11.887 -25.207 1.00 83.44 186 ARG A O 1
ATOM 1402 N N . CYS A 1 187 ? 23.593 -10.537 -25.204 1.00 81.12 187 CYS A N 1
ATOM 1403 C CA . CYS A 1 187 ? 22.663 -11.516 -25.768 1.00 81.12 187 CYS A CA 1
ATOM 1404 C C . CYS A 1 187 ? 22.029 -11.066 -27.089 1.00 81.12 187 CYS A C 1
ATOM 1406 O O . CYS A 1 187 ? 21.289 -11.852 -27.677 1.00 81.12 187 CYS A O 1
ATOM 1408 N N . ARG A 1 188 ? 22.262 -9.818 -27.535 1.00 81.19 188 ARG A N 1
ATOM 1409 C CA . ARG A 1 188 ? 21.642 -9.207 -28.733 1.00 81.19 188 ARG A CA 1
ATOM 1410 C C . ARG A 1 188 ? 20.106 -9.218 -28.726 1.00 81.19 188 ARG A C 1
ATOM 1412 O O . ARG A 1 188 ? 19.475 -8.943 -29.740 1.00 81.19 188 ARG A O 1
ATOM 1419 N N . ARG A 1 189 ? 19.487 -9.534 -27.585 1.00 88.25 189 ARG A N 1
ATOM 1420 C CA . ARG A 1 189 ? 18.036 -9.589 -27.410 1.00 88.25 189 ARG A CA 1
ATOM 1421 C C . ARG A 1 189 ? 17.669 -9.216 -25.986 1.00 88.25 189 ARG A C 1
ATOM 1423 O O . ARG A 1 189 ? 18.135 -9.841 -25.037 1.00 88.25 189 ARG A O 1
ATOM 1430 N N . ILE A 1 190 ? 16.763 -8.256 -25.859 1.00 92.38 190 ILE A N 1
ATOM 1431 C CA . ILE A 1 190 ? 16.211 -7.830 -24.575 1.00 92.38 190 ILE A CA 1
ATOM 1432 C C . ILE A 1 190 ? 15.097 -8.809 -24.152 1.00 92.38 190 ILE A C 1
ATOM 1434 O O . ILE A 1 190 ? 14.179 -9.042 -24.948 1.00 92.38 190 ILE A O 1
ATOM 1438 N N . PRO A 1 191 ? 15.150 -9.401 -22.941 1.00 92.75 191 PRO A N 1
ATOM 1439 C CA . PRO A 1 191 ? 14.093 -10.265 -22.408 1.00 92.75 191 PRO A CA 1
ATOM 1440 C C . PRO A 1 191 ? 12.780 -9.528 -22.095 1.00 92.75 191 PRO A C 1
ATOM 1442 O O . PRO A 1 191 ? 12.788 -8.354 -21.733 1.00 92.75 191 PRO A O 1
ATOM 1445 N N . ALA A 1 192 ? 11.648 -10.244 -22.126 1.00 92.81 192 ALA A N 1
ATOM 1446 C CA . ALA A 1 192 ? 10.320 -9.699 -21.798 1.00 92.81 192 ALA A CA 1
ATOM 1447 C C . ALA A 1 192 ? 10.231 -9.079 -20.393 1.00 92.81 192 ALA A C 1
ATOM 1449 O O . ALA A 1 192 ? 9.588 -8.047 -20.209 1.00 92.81 192 ALA A O 1
ATOM 1450 N N . TRP A 1 193 ? 10.922 -9.657 -19.405 1.00 92.69 193 TRP A N 1
ATOM 1451 C CA . TRP A 1 193 ? 10.910 -9.127 -18.041 1.00 92.69 193 TRP A CA 1
ATOM 1452 C C . TRP A 1 193 ? 11.504 -7.713 -17.947 1.00 92.69 193 TRP A C 1
ATOM 1454 O O . TRP A 1 193 ? 11.093 -6.953 -17.078 1.00 92.69 193 TRP A O 1
ATOM 1464 N N . VAL A 1 194 ? 12.419 -7.335 -18.849 1.00 94.44 194 VAL A N 1
ATOM 1465 C CA . VAL A 1 194 ? 12.993 -5.980 -18.887 1.00 94.44 194 VAL A CA 1
ATOM 1466 C C . VAL A 1 194 ? 11.947 -4.968 -19.358 1.00 94.44 194 VAL A C 1
ATOM 1468 O O . VAL A 1 194 ? 11.838 -3.891 -18.784 1.00 94.44 194 VAL A O 1
ATOM 1471 N N . GLY A 1 195 ? 11.117 -5.340 -20.340 1.00 96.50 195 GLY A N 1
ATOM 1472 C CA . GLY A 1 195 ? 9.958 -4.535 -20.739 1.00 96.50 195 GLY A CA 1
ATOM 1473 C C . GLY A 1 195 ? 8.936 -4.389 -19.611 1.00 96.50 195 GLY A C 1
ATOM 1474 O O . GLY A 1 195 ? 8.400 -3.307 -19.398 1.00 96.50 195 GLY A O 1
ATOM 1475 N N . LEU A 1 196 ? 8.716 -5.456 -18.834 1.00 95.44 196 LEU A N 1
ATOM 1476 C CA . LEU A 1 196 ? 7.861 -5.401 -17.649 1.00 95.44 196 LEU A CA 1
ATOM 1477 C C . LEU A 1 196 ? 8.448 -4.478 -16.574 1.00 95.44 196 LEU A C 1
ATOM 1479 O O . LEU A 1 196 ? 7.702 -3.721 -15.962 1.00 95.44 196 LEU A O 1
ATOM 1483 N N . LEU A 1 197 ? 9.763 -4.523 -16.350 1.00 94.69 197 LEU A N 1
ATOM 1484 C CA . LEU A 1 197 ? 10.431 -3.626 -15.412 1.00 94.69 197 LEU A CA 1
ATOM 1485 C C . LEU A 1 197 ? 10.271 -2.163 -15.842 1.00 94.69 197 LEU A C 1
ATOM 1487 O O . LEU A 1 197 ? 9.864 -1.362 -15.009 1.00 94.69 197 LEU A O 1
ATOM 1491 N N . ALA A 1 198 ? 10.485 -1.837 -17.122 1.00 95.75 198 ALA A N 1
ATOM 1492 C CA . ALA A 1 198 ? 10.257 -0.487 -17.651 1.00 95.75 198 ALA A CA 1
ATOM 1493 C C . ALA A 1 198 ? 8.806 -0.028 -17.454 1.00 95.75 198 ALA A C 1
ATOM 1495 O O . ALA A 1 198 ? 8.563 1.059 -16.946 1.00 95.75 198 ALA A O 1
ATOM 1496 N N . LEU A 1 199 ? 7.831 -0.891 -17.762 1.00 96.00 199 LEU A N 1
ATOM 1497 C CA . LEU A 1 199 ? 6.415 -0.585 -17.546 1.00 96.00 199 LEU A CA 1
ATOM 1498 C C . LEU A 1 199 ? 6.101 -0.300 -16.065 1.00 96.00 199 LEU A C 1
ATOM 1500 O O . LEU A 1 199 ? 5.305 0.585 -15.750 1.00 96.00 199 LEU A O 1
ATOM 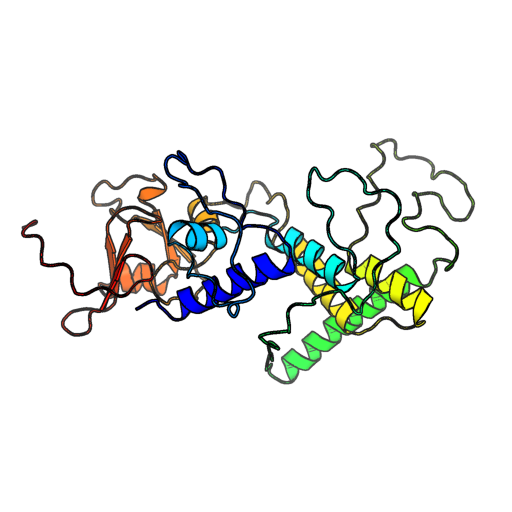1504 N N . ILE A 1 200 ? 6.714 -1.049 -15.142 1.00 95.06 200 ILE A N 1
ATOM 1505 C CA . ILE A 1 200 ? 6.564 -0.828 -13.698 1.00 95.06 200 ILE A CA 1
ATOM 1506 C C . ILE A 1 200 ? 7.263 0.469 -13.269 1.00 95.06 200 ILE A C 1
ATOM 1508 O O . ILE A 1 200 ? 6.702 1.192 -12.448 1.00 95.06 200 ILE A O 1
ATOM 1512 N N . GLU A 1 201 ? 8.453 0.763 -13.797 1.00 93.75 201 GLU A N 1
ATOM 1513 C CA . GLU A 1 201 ? 9.196 2.007 -13.554 1.00 93.75 201 GLU A CA 1
ATOM 1514 C C . GLU A 1 201 ? 8.389 3.237 -13.989 1.00 93.75 201 GLU A C 1
ATOM 1516 O O . GLU A 1 201 ? 8.214 4.153 -13.185 1.00 93.75 201 GLU A O 1
ATOM 1521 N N . ASP A 1 202 ? 7.807 3.217 -15.189 1.00 93.44 202 ASP A N 1
ATOM 1522 C CA . ASP A 1 202 ? 6.930 4.281 -15.694 1.00 93.44 202 ASP A CA 1
ATOM 1523 C C . ASP A 1 202 ? 5.675 4.437 -14.828 1.00 93.44 202 ASP A C 1
ATOM 1525 O O . ASP A 1 202 ? 5.266 5.552 -14.479 1.00 93.44 202 ASP A O 1
ATOM 1529 N N . PHE A 1 203 ? 5.075 3.312 -14.422 1.00 93.12 203 PHE A N 1
ATOM 1530 C CA . PHE A 1 203 ? 3.926 3.318 -13.524 1.00 93.12 203 PHE A CA 1
ATOM 1531 C C . PHE A 1 203 ? 4.270 3.987 -12.187 1.00 93.12 203 PHE A C 1
ATOM 1533 O O . PHE A 1 203 ? 3.555 4.889 -11.754 1.00 93.12 203 PHE A O 1
ATOM 1540 N N . VAL A 1 204 ? 5.363 3.600 -11.521 1.00 90.31 204 VAL A N 1
ATOM 1541 C CA . VAL A 1 204 ? 5.722 4.212 -10.230 1.00 90.31 204 VAL A CA 1
ATOM 1542 C C . VAL A 1 204 ? 6.222 5.647 -10.376 1.00 90.31 204 VAL A C 1
ATOM 1544 O O . VAL A 1 204 ? 5.976 6.443 -9.479 1.00 90.31 204 VAL A O 1
ATOM 1547 N N . ALA A 1 205 ? 6.855 6.011 -11.494 1.00 87.81 205 ALA A N 1
ATOM 1548 C CA . ALA A 1 205 ? 7.226 7.396 -11.777 1.00 87.81 205 ALA A CA 1
ATOM 1549 C C . ALA A 1 205 ? 5.992 8.301 -11.918 1.00 87.81 205 ALA A C 1
ATOM 1551 O O . ALA A 1 205 ? 6.012 9.440 -11.459 1.00 87.81 205 ALA A O 1
ATOM 1552 N N . THR A 1 206 ? 4.914 7.771 -12.501 1.00 88.44 206 THR A N 1
ATOM 1553 C CA . THR A 1 206 ? 3.645 8.489 -12.680 1.00 88.44 206 THR A CA 1
ATOM 1554 C C . THR A 1 206 ? 2.840 8.571 -11.381 1.00 88.44 206 THR A C 1
ATOM 1556 O O . THR A 1 206 ? 2.288 9.617 -11.053 1.00 88.44 206 THR A O 1
ATOM 1559 N N . TRP A 1 207 ? 2.741 7.463 -10.641 1.00 84.94 207 TRP A N 1
ATOM 1560 C CA . TRP A 1 207 ? 1.778 7.320 -9.540 1.00 84.94 207 TRP A CA 1
ATOM 1561 C C . TRP A 1 207 ? 2.373 7.467 -8.132 1.00 84.94 207 TRP A C 1
ATOM 1563 O O . TRP A 1 207 ? 1.614 7.593 -7.171 1.00 84.94 207 TRP A O 1
ATOM 1573 N N . ASP A 1 208 ? 3.699 7.443 -7.989 1.00 84.50 208 ASP A N 1
ATOM 1574 C CA . ASP A 1 208 ? 4.407 7.629 -6.716 1.00 84.50 208 ASP A CA 1
ATOM 1575 C C . ASP A 1 208 ? 5.712 8.431 -6.917 1.00 84.50 208 ASP A C 1
ATOM 1577 O O . ASP A 1 208 ? 6.806 7.899 -6.695 1.00 84.50 208 ASP A O 1
ATOM 1581 N N . PRO A 1 209 ? 5.626 9.694 -7.384 1.00 81.12 209 PRO A N 1
ATOM 1582 C CA . PRO A 1 209 ? 6.794 10.561 -7.521 1.00 81.12 209 PRO A CA 1
ATOM 1583 C C . PRO A 1 209 ? 7.413 10.882 -6.149 1.00 81.12 209 PRO A C 1
ATOM 1585 O O . PRO A 1 209 ? 6.744 10.786 -5.119 1.00 81.12 209 PRO A O 1
ATOM 1588 N N . ASP A 1 210 ? 8.699 11.256 -6.127 1.00 74.31 210 ASP A N 1
ATOM 1589 C CA . ASP A 1 210 ? 9.413 11.588 -4.880 1.00 74.31 210 ASP A CA 1
ATOM 1590 C C . ASP A 1 210 ? 8.836 12.836 -4.195 1.00 74.31 210 ASP A C 1
ATOM 1592 O O . ASP A 1 210 ? 8.767 12.888 -2.969 1.00 74.31 210 ASP A O 1
ATOM 1596 N N . GLU A 1 211 ? 8.348 13.785 -4.991 1.00 72.81 211 GLU A N 1
ATOM 1597 C CA . GLU A 1 211 ? 7.585 14.947 -4.551 1.00 72.81 211 GLU A CA 1
ATOM 1598 C C . GLU A 1 211 ? 6.223 14.900 -5.247 1.00 72.81 211 GLU A C 1
ATOM 1600 O O . GLU A 1 211 ? 6.138 14.778 -6.472 1.00 72.81 211 GLU A O 1
ATOM 1605 N N . ARG A 1 212 ? 5.140 14.920 -4.465 1.00 68.19 212 ARG A N 1
ATOM 1606 C CA . ARG A 1 212 ? 3.789 15.042 -5.026 1.00 68.19 212 ARG A CA 1
ATOM 1607 C C . ARG A 1 212 ? 3.550 16.509 -5.361 1.00 68.19 212 ARG A C 1
ATOM 1609 O O . ARG A 1 212 ? 4.077 17.377 -4.676 1.00 68.19 212 ARG A O 1
ATOM 1616 N N . ALA A 1 213 ? 2.747 16.766 -6.389 1.00 63.31 213 ALA A N 1
ATOM 1617 C CA . ALA A 1 213 ? 2.297 18.119 -6.678 1.00 63.31 213 ALA A CA 1
ATOM 1618 C C . ALA A 1 213 ? 1.605 18.727 -5.443 1.00 63.31 213 ALA A C 1
ATOM 1620 O O . ALA A 1 213 ? 0.928 18.011 -4.698 1.00 63.31 213 ALA A O 1
ATOM 1621 N N . ASP A 1 214 ? 1.793 20.033 -5.234 1.00 58.25 214 ASP A N 1
ATOM 1622 C CA . ASP A 1 214 ? 1.328 20.769 -4.047 1.00 58.25 214 ASP A CA 1
ATOM 1623 C C . ASP A 1 214 ? -0.193 20.664 -3.815 1.00 58.25 214 ASP A C 1
ATOM 1625 O O . ASP A 1 214 ? -0.687 20.890 -2.710 1.00 58.25 214 ASP A O 1
ATOM 1629 N N . ASP A 1 215 ? -0.951 20.310 -4.854 1.00 57.59 215 ASP A N 1
ATOM 1630 C CA . ASP A 1 215 ? -2.403 20.161 -4.855 1.00 57.59 215 ASP A CA 1
ATOM 1631 C C . ASP A 1 215 ? -2.894 18.762 -4.445 1.00 57.59 215 ASP A C 1
ATOM 1633 O O . ASP A 1 215 ? -4.100 18.568 -4.278 1.00 57.59 215 ASP A O 1
ATOM 1637 N N . VAL A 1 216 ? -1.997 17.789 -4.237 1.00 57.38 216 VAL A N 1
ATOM 1638 C CA . VAL A 1 216 ? -2.344 16.452 -3.735 1.00 57.38 216 VAL A CA 1
ATOM 1639 C C . VAL A 1 216 ? -2.112 16.404 -2.221 1.00 57.38 216 VAL A C 1
ATOM 1641 O O . VAL A 1 216 ? -0.961 16.322 -1.791 1.00 57.38 216 VAL A O 1
ATOM 1644 N N . PRO A 1 217 ? -3.166 16.386 -1.379 1.00 56.69 217 PRO A N 1
ATOM 1645 C CA . PRO A 1 217 ? -2.991 16.351 0.068 1.00 56.69 217 PRO A CA 1
ATOM 1646 C C . PRO A 1 217 ? -2.270 15.068 0.495 1.00 56.69 217 PRO A C 1
ATOM 1648 O O . PRO A 1 217 ? -2.815 13.965 0.371 1.00 56.69 217 PRO A O 1
ATOM 1651 N N . ASP A 1 218 ? -1.053 15.201 1.022 1.00 72.62 218 ASP A N 1
ATOM 1652 C CA . ASP A 1 218 ? -0.344 14.095 1.661 1.00 72.62 218 ASP A CA 1
ATOM 1653 C C . ASP A 1 218 ? -0.791 14.002 3.121 1.00 72.62 218 ASP A C 1
ATOM 1655 O O . ASP A 1 218 ? -0.172 14.562 4.026 1.00 72.62 218 ASP A O 1
ATOM 1659 N N . ASP A 1 219 ? -1.938 13.357 3.363 1.00 86.75 219 ASP A N 1
ATOM 1660 C CA . ASP A 1 219 ? -2.406 13.180 4.736 1.00 86.75 219 ASP A CA 1
ATOM 1661 C C . ASP A 1 219 ? -1.426 12.249 5.485 1.00 86.75 219 ASP A C 1
ATOM 1663 O O . ASP A 1 219 ? -1.289 11.068 5.120 1.00 86.75 219 ASP A O 1
ATOM 1667 N N . PRO A 1 220 ? -0.759 12.731 6.554 1.00 90.25 220 PRO A N 1
ATOM 1668 C CA . PRO A 1 220 ? 0.241 11.954 7.281 1.00 90.25 220 PRO A CA 1
ATOM 1669 C C . PRO A 1 220 ? -0.333 10.657 7.862 1.00 90.25 220 PRO A C 1
ATOM 1671 O O . PRO A 1 220 ? 0.404 9.684 8.029 1.00 90.25 220 PRO A O 1
ATOM 1674 N N . VAL A 1 221 ? -1.647 10.591 8.109 1.00 94.69 221 VAL A N 1
ATOM 1675 C CA . VAL A 1 221 ? -2.352 9.384 8.557 1.00 94.69 221 VAL A CA 1
ATOM 1676 C C . VAL A 1 221 ? -2.358 8.320 7.462 1.00 94.69 221 VAL A C 1
ATOM 1678 O O . VAL A 1 221 ? -2.098 7.152 7.750 1.00 94.69 221 VAL A O 1
ATOM 1681 N N . LEU A 1 222 ? -2.597 8.694 6.200 1.00 92.94 222 LEU A N 1
ATOM 1682 C CA . LEU A 1 222 ? -2.577 7.754 5.074 1.00 92.94 222 LEU A CA 1
ATOM 1683 C C . LEU A 1 222 ? -1.163 7.214 4.833 1.00 92.94 222 LEU A C 1
ATOM 1685 O O . LEU A 1 222 ? -0.993 6.004 4.665 1.00 92.94 222 LEU A O 1
ATOM 1689 N N . VAL A 1 223 ? -0.145 8.078 4.895 1.00 90.44 223 VAL A N 1
ATOM 1690 C CA . VAL A 1 223 ? 1.274 7.691 4.796 1.00 90.44 223 VAL A CA 1
ATOM 1691 C C . VAL A 1 223 ? 1.670 6.743 5.923 1.00 90.44 223 VAL A C 1
ATOM 1693 O O . VAL A 1 223 ? 2.262 5.686 5.669 1.00 90.44 223 VAL A O 1
ATOM 1696 N N . ARG A 1 224 ? 1.337 7.108 7.167 1.00 93.31 224 ARG A N 1
ATOM 1697 C CA . ARG A 1 224 ? 1.607 6.331 8.382 1.00 93.31 224 ARG A CA 1
ATOM 1698 C C . ARG A 1 224 ? 0.967 4.945 8.311 1.00 93.31 224 ARG A C 1
ATOM 1700 O O . ARG A 1 224 ? 1.642 3.962 8.604 1.00 93.31 224 ARG A O 1
ATOM 1707 N N . ASP A 1 225 ? -0.288 4.873 7.873 1.00 94.38 225 ASP A N 1
ATOM 1708 C CA . ASP A 1 225 ? -1.071 3.634 7.803 1.00 94.38 225 ASP A CA 1
ATOM 1709 C C . ASP A 1 225 ? -0.813 2.839 6.501 1.00 94.38 225 ASP A C 1
ATOM 1711 O O . ASP A 1 225 ? -1.393 1.774 6.268 1.00 94.38 225 ASP A O 1
ATOM 1715 N N . GLY A 1 226 ? 0.088 3.329 5.640 1.00 90.88 226 GLY A N 1
ATOM 1716 C CA . GLY A 1 226 ? 0.546 2.633 4.439 1.00 90.88 226 GLY A CA 1
ATOM 1717 C C . GLY A 1 226 ? -0.472 2.595 3.299 1.00 90.88 226 GLY A C 1
ATOM 1718 O O . GLY A 1 226 ? -0.485 1.623 2.535 1.00 90.88 226 GLY A O 1
ATOM 1719 N N . TRP A 1 227 ? -1.328 3.618 3.202 1.00 92.31 227 TRP A N 1
ATOM 1720 C CA . TRP A 1 227 ? -2.413 3.747 2.221 1.00 92.31 227 TRP A CA 1
ATOM 1721 C C . TRP A 1 227 ? -3.322 2.517 2.207 1.00 92.31 227 TRP A C 1
ATOM 1723 O O . TRP A 1 227 ? -3.607 1.904 1.173 1.00 92.31 227 TRP A O 1
ATOM 1733 N N . ARG A 1 228 ? -3.746 2.102 3.404 1.00 93.44 228 ARG A N 1
ATOM 1734 C CA . ARG A 1 228 ? -4.547 0.899 3.604 1.00 93.44 228 ARG A CA 1
ATOM 1735 C C . ARG A 1 228 ? -5.417 1.019 4.846 1.00 93.44 228 ARG A C 1
ATOM 1737 O O . ARG A 1 228 ? -5.000 1.564 5.856 1.00 93.44 228 ARG A O 1
ATOM 1744 N N . CYS A 1 229 ? -6.595 0.402 4.794 1.00 97.25 229 CYS A N 1
ATOM 1745 C CA . CYS A 1 229 ? -7.469 0.286 5.955 1.00 97.25 229 CYS A CA 1
ATOM 1746 C C . CYS A 1 229 ? -6.769 -0.411 7.141 1.00 97.25 229 CYS A C 1
ATOM 1748 O O . CYS A 1 229 ? -6.262 -1.532 6.998 1.00 97.25 229 CYS A O 1
ATOM 1750 N N . VAL A 1 230 ? -6.798 0.222 8.318 1.00 97.19 230 VAL A N 1
ATOM 1751 C CA . VAL A 1 230 ? -6.206 -0.320 9.555 1.00 97.19 230 VAL A CA 1
ATOM 1752 C C . VAL A 1 230 ? -7.116 -1.285 10.316 1.00 97.19 230 VAL A C 1
ATOM 1754 O O . VAL A 1 230 ? -6.649 -1.933 11.247 1.00 97.19 230 VAL A O 1
ATOM 1757 N N . ALA A 1 231 ? -8.382 -1.439 9.907 1.00 97.75 231 ALA A N 1
ATOM 1758 C CA . ALA A 1 231 ? -9.271 -2.427 10.510 1.00 97.75 231 ALA A CA 1
ATOM 1759 C C . ALA A 1 231 ? -8.639 -3.837 10.422 1.00 97.75 231 ALA A C 1
ATOM 1761 O O . ALA A 1 231 ? -8.111 -4.198 9.350 1.00 97.75 231 ALA A O 1
ATOM 1762 N N . PRO A 1 232 ? -8.685 -4.629 11.511 1.00 97.19 232 PRO A N 1
ATOM 1763 C CA . PRO A 1 232 ? -8.025 -5.924 11.577 1.00 97.19 232 PRO A CA 1
ATOM 1764 C C . PRO A 1 232 ? -8.429 -6.832 10.414 1.00 97.19 232 PRO A C 1
ATOM 1766 O O . PRO A 1 232 ? -9.604 -6.959 10.074 1.00 97.19 232 PRO A O 1
ATOM 1769 N N . GLY A 1 233 ? -7.449 -7.445 9.753 1.00 95.62 233 GLY A N 1
ATOM 1770 C CA . GLY A 1 233 ? -7.684 -8.347 8.619 1.00 95.62 233 GLY A CA 1
ATOM 1771 C C . GLY A 1 233 ? -8.019 -7.660 7.285 1.00 95.62 233 GLY A C 1
ATOM 1772 O O . GLY A 1 233 ? -7.852 -8.273 6.229 1.00 95.62 233 GLY A O 1
ATOM 1773 N N . CYS A 1 234 ? -8.405 -6.379 7.271 1.00 96.50 234 CYS A N 1
ATOM 1774 C CA . CYS A 1 234 ? -8.819 -5.697 6.043 1.00 96.50 234 CYS A CA 1
ATOM 1775 C C . CYS A 1 234 ? -7.636 -5.374 5.112 1.00 96.50 234 CYS A C 1
ATOM 1777 O O . CYS A 1 234 ? -6.648 -4.740 5.493 1.00 96.50 234 CYS A O 1
ATOM 1779 N N . SER A 1 235 ? -7.727 -5.782 3.843 1.00 92.88 235 SER A N 1
ATOM 1780 C CA . SER A 1 235 ? -6.688 -5.531 2.833 1.00 92.88 235 SER A CA 1
ATOM 1781 C C . SER A 1 235 ? -6.956 -4.389 1.855 1.00 92.88 235 SER A C 1
ATOM 1783 O O . SER A 1 235 ? -6.114 -4.139 0.991 1.00 92.88 235 SER A O 1
ATOM 1785 N N . SER A 1 236 ? -8.065 -3.662 2.030 1.00 94.88 236 SER A N 1
ATOM 1786 C CA . SER A 1 236 ? -8.463 -2.589 1.115 1.00 94.88 236 SER A CA 1
ATOM 1787 C C . SER A 1 236 ? -7.452 -1.442 1.084 1.00 94.88 236 SER A C 1
ATOM 1789 O O . SER A 1 236 ? -7.048 -0.932 2.130 1.00 94.88 236 SER A O 1
ATOM 1791 N N . ARG A 1 237 ? -7.107 -1.025 -0.137 1.00 93.12 237 ARG A N 1
ATOM 1792 C CA . ARG A 1 237 ? -6.276 0.146 -0.472 1.00 93.12 237 ARG A CA 1
ATOM 1793 C C . ARG A 1 237 ? -7.032 1.189 -1.301 1.00 93.12 237 ARG A C 1
ATOM 1795 O O . ARG A 1 237 ? -6.438 2.125 -1.811 1.00 93.12 237 ARG A O 1
ATOM 1802 N N . ARG A 1 238 ? -8.340 0.993 -1.478 1.00 91.19 238 ARG A N 1
ATOM 1803 C CA . ARG A 1 238 ? -9.210 1.855 -2.286 1.00 91.19 238 ARG A CA 1
ATOM 1804 C C . ARG A 1 238 ? -10.330 2.429 -1.436 1.00 91.19 238 ARG A C 1
ATOM 1806 O O . ARG A 1 238 ? -10.740 1.788 -0.460 1.00 91.19 238 ARG A O 1
ATOM 1813 N N . ASN A 1 239 ? -10.849 3.578 -1.867 1.00 94.81 239 ASN A N 1
ATOM 1814 C CA . ASN A 1 239 ? -11.912 4.320 -1.185 1.00 94.81 239 ASN A CA 1
ATOM 1815 C C . ASN A 1 239 ? -11.559 4.520 0.295 1.00 94.81 239 ASN A C 1
ATOM 1817 O O . ASN A 1 239 ? -12.286 4.059 1.177 1.00 94.81 239 ASN A O 1
ATOM 1821 N N . LEU A 1 240 ? -10.366 5.070 0.535 1.00 96.00 240 LEU A N 1
ATOM 1822 C CA . LEU A 1 240 ? -9.830 5.316 1.868 1.00 96.00 240 LEU A CA 1
ATOM 1823 C C . LEU A 1 240 ? -10.327 6.667 2.375 1.00 96.00 240 LEU A C 1
ATOM 1825 O O . LEU A 1 240 ? -10.382 7.635 1.624 1.00 96.00 240 LEU A O 1
ATOM 1829 N N . GLU A 1 241 ? -10.692 6.703 3.644 1.00 96.25 241 GLU A N 1
ATOM 1830 C CA . GLU A 1 241 ? -11.243 7.849 4.349 1.00 96.25 241 GLU A CA 1
ATOM 1831 C C . GLU A 1 241 ? -10.518 7.940 5.703 1.00 96.25 241 GLU A C 1
ATOM 1833 O O . GLU A 1 241 ? -10.256 6.917 6.349 1.00 96.25 241 GLU A O 1
ATOM 1838 N N . VAL A 1 242 ? -10.158 9.153 6.125 1.00 96.94 242 VAL A N 1
ATOM 1839 C CA . VAL A 1 242 ? -9.574 9.389 7.451 1.00 96.94 242 VAL A CA 1
ATOM 1840 C C . VAL A 1 242 ? -10.705 9.506 8.463 1.00 96.94 242 VAL A C 1
ATOM 1842 O O . VAL A 1 242 ? -11.646 10.272 8.269 1.00 96.94 242 VAL A O 1
ATOM 1845 N N . HIS A 1 243 ? -10.615 8.720 9.529 1.00 97.50 243 HIS A N 1
ATOM 1846 C CA . HIS A 1 243 ? -11.630 8.626 10.565 1.00 97.50 243 HIS A CA 1
ATOM 1847 C C . HIS A 1 243 ? -11.052 8.984 11.931 1.00 97.50 243 HIS A C 1
ATOM 1849 O O . HIS A 1 243 ? -9.941 8.567 12.266 1.00 97.50 243 HIS A O 1
ATOM 1855 N N . HIS A 1 244 ? -11.823 9.717 12.731 1.00 98.31 244 HIS A N 1
ATOM 1856 C CA . HIS A 1 244 ? -11.455 10.065 14.098 1.00 98.31 244 HIS A CA 1
ATOM 1857 C C . HIS A 1 244 ? -11.836 8.954 15.080 1.00 98.31 244 HIS A C 1
ATOM 1859 O O . HIS A 1 244 ? -13.000 8.590 15.147 1.00 98.31 244 HIS A O 1
ATOM 1865 N N . VAL A 1 245 ? -10.892 8.454 15.879 1.00 97.75 245 VAL A N 1
ATOM 1866 C CA . VAL A 1 245 ? -11.122 7.415 16.901 1.00 97.75 245 VAL A CA 1
ATOM 1867 C C . VAL A 1 245 ? -12.048 7.938 18.009 1.00 97.75 245 VAL A C 1
ATOM 1869 O O . VAL A 1 245 ? -13.059 7.318 18.329 1.00 97.75 245 VAL A O 1
ATOM 1872 N N . LEU A 1 246 ? -11.743 9.110 18.572 1.00 97.62 246 LEU A N 1
ATOM 1873 C CA . LEU A 1 246 ? -12.683 9.942 19.317 1.00 97.62 246 LEU A CA 1
ATOM 1874 C C . LEU A 1 246 ? -13.388 10.850 18.315 1.00 97.62 246 LEU A C 1
ATOM 1876 O O . LEU A 1 246 ? -12.761 11.713 17.704 1.00 97.62 246 LEU A O 1
ATOM 1880 N N . TYR A 1 247 ? -14.692 10.650 18.141 1.00 96.50 247 TYR A N 1
ATOM 1881 C CA . TYR A 1 247 ? -15.461 11.353 17.117 1.00 96.50 247 TYR A CA 1
ATOM 1882 C C . TYR A 1 247 ? -15.409 12.869 17.321 1.00 96.50 247 TYR A C 1
ATOM 1884 O O . TYR A 1 247 ? -15.519 13.356 18.448 1.00 96.50 247 TYR A O 1
ATOM 1892 N N . ARG A 1 248 ? -15.336 13.626 16.220 1.00 95.19 248 ARG A N 1
ATOM 1893 C CA . ARG A 1 248 ? -15.403 15.100 16.250 1.00 95.19 248 ARG A CA 1
ATOM 1894 C C . ARG A 1 248 ? -16.657 15.608 16.961 1.00 95.19 248 ARG A C 1
ATOM 1896 O O . ARG A 1 248 ? -16.590 16.558 17.729 1.00 95.19 248 ARG A O 1
ATOM 1903 N N . SER A 1 249 ? -17.788 14.922 16.778 1.00 95.19 249 SER A N 1
ATOM 1904 C CA . SER A 1 249 ? -19.050 15.230 17.469 1.00 95.19 249 SER A CA 1
ATOM 1905 C C . SER A 1 249 ? -18.992 15.045 18.991 1.00 95.19 249 SER A C 1
ATOM 1907 O O . SER A 1 249 ? -19.908 15.461 19.690 1.00 95.19 249 SER A O 1
ATOM 1909 N N . ARG A 1 250 ? -17.934 14.410 19.504 1.00 94.94 250 ARG A N 1
ATOM 1910 C CA . ARG A 1 250 ? -17.651 14.189 20.928 1.00 94.94 250 ARG A CA 1
ATOM 1911 C C . ARG A 1 250 ? -16.373 14.911 21.373 1.00 94.94 250 ARG A C 1
ATOM 1913 O O . ARG A 1 250 ? -15.744 14.501 22.341 1.00 94.94 250 ARG A O 1
ATOM 1920 N N . GLY A 1 251 ? -15.967 15.955 20.647 1.00 96.25 251 GLY A N 1
ATOM 1921 C CA . GLY A 1 251 ? -14.810 16.786 20.990 1.00 96.25 251 GLY A CA 1
ATOM 1922 C C . GLY A 1 251 ? -13.449 16.214 20.586 1.00 96.25 251 GLY A C 1
ATOM 1923 O O . GLY A 1 251 ? -12.430 16.711 21.053 1.00 96.25 251 GLY A O 1
ATOM 1924 N N . GLY A 1 252 ? -13.394 15.182 19.738 1.00 96.62 252 GLY A N 1
ATOM 1925 C CA . GLY A 1 252 ? -12.120 14.670 19.232 1.00 96.62 252 GLY A CA 1
ATOM 1926 C C . GLY A 1 252 ? -11.433 15.630 18.260 1.00 96.62 252 GLY A C 1
ATOM 1927 O O . GLY A 1 252 ? -12.060 16.100 17.310 1.00 96.62 252 GLY A O 1
ATOM 1928 N N . GLY A 1 253 ? -10.146 15.893 18.496 1.00 96.31 253 GLY A N 1
ATOM 1929 C CA . GLY A 1 253 ? -9.311 16.775 17.680 1.00 96.31 253 GLY A CA 1
ATOM 1930 C C . GLY A 1 253 ? -8.676 16.089 16.467 1.00 96.31 253 GLY A C 1
ATOM 1931 O O . GLY A 1 253 ? -8.817 14.882 16.255 1.00 96.31 253 GLY A O 1
ATOM 1932 N N . ASP A 1 254 ? -7.970 16.879 15.657 1.00 96.25 254 ASP A N 1
ATOM 1933 C CA . ASP A 1 254 ? -7.288 16.445 14.433 1.00 96.25 254 ASP A CA 1
ATOM 1934 C C . ASP A 1 254 ? -5.845 15.965 14.696 1.00 96.25 254 ASP A C 1
ATOM 1936 O O . ASP A 1 254 ? -5.009 15.924 13.796 1.00 96.25 254 ASP A O 1
ATOM 1940 N N . GLU A 1 255 ? -5.494 15.562 15.915 1.00 96.44 255 GLU A N 1
ATOM 1941 C CA . GLU A 1 255 ? -4.176 14.990 16.191 1.00 96.44 255 GLU A CA 1
ATOM 1942 C C . GLU A 1 255 ? -4.019 13.612 15.529 1.00 96.44 255 GLU A C 1
ATOM 1944 O O . GLU A 1 255 ? -4.972 12.840 15.408 1.00 96.44 255 GLU A O 1
ATOM 1949 N N . GLU A 1 256 ? -2.797 13.248 15.129 1.00 94.94 256 GLU A N 1
ATOM 1950 C CA . GLU A 1 256 ? -2.545 11.959 14.468 1.00 94.94 256 GLU A CA 1
ATOM 1951 C C . GLU A 1 256 ? -2.959 10.754 15.321 1.00 94.94 256 GLU A C 1
ATOM 1953 O O . GLU A 1 256 ? -3.481 9.776 14.787 1.00 94.94 256 GLU A O 1
ATOM 1958 N N . TRP A 1 257 ? -2.775 10.812 16.646 1.00 96.81 257 TRP A N 1
ATOM 1959 C CA . TRP A 1 257 ? -3.179 9.720 17.541 1.00 96.81 257 TRP A CA 1
ATOM 1960 C C . TRP A 1 257 ? -4.689 9.454 17.480 1.00 96.81 257 TRP A C 1
ATOM 1962 O O . TRP A 1 257 ? -5.118 8.331 17.753 1.00 96.81 257 TRP A O 1
ATOM 1972 N N . ASN A 1 258 ? -5.476 10.480 17.139 1.00 98.31 258 ASN A N 1
ATOM 1973 C CA . ASN A 1 258 ? -6.924 10.420 17.072 1.00 98.31 258 ASN A CA 1
ATOM 1974 C C . ASN A 1 258 ? -7.435 10.097 15.667 1.00 98.31 258 ASN A C 1
ATOM 1976 O O . ASN A 1 258 ? -8.634 9.966 15.489 1.00 98.31 258 ASN A O 1
ATOM 1980 N N . ARG A 1 259 ? -6.574 9.963 14.655 1.00 98.06 259 ARG A N 1
ATOM 1981 C CA . ARG A 1 259 ? -6.992 9.730 13.268 1.00 98.06 259 ARG A CA 1
ATOM 1982 C C . ARG A 1 259 ? -6.441 8.416 12.733 1.00 98.06 259 ARG A C 1
ATOM 1984 O O . ARG A 1 259 ? -5.295 8.060 13.003 1.00 98.06 259 ARG A O 1
ATOM 1991 N N . VAL A 1 260 ? -7.246 7.694 11.958 1.00 97.94 260 VAL A N 1
ATOM 1992 C CA . VAL A 1 260 ? -6.893 6.407 11.336 1.00 97.94 260 VAL A CA 1
ATOM 1993 C C . VAL A 1 260 ? -7.413 6.301 9.904 1.00 97.94 260 VAL A C 1
ATOM 1995 O O . VAL A 1 260 ? -8.461 6.849 9.573 1.00 97.94 260 VAL A O 1
ATOM 1998 N N . CYS A 1 261 ? -6.707 5.557 9.057 1.00 97.69 261 CYS A N 1
ATOM 1999 C CA . CYS A 1 261 ? -7.115 5.264 7.688 1.00 97.69 261 CYS A CA 1
ATOM 2000 C C . CYS A 1 261 ? -8.094 4.082 7.636 1.00 97.69 261 CYS A C 1
ATOM 2002 O O . CYS A 1 261 ? -7.734 2.944 7.956 1.00 97.69 261 CYS A O 1
ATOM 2004 N N . LEU A 1 262 ? -9.327 4.307 7.173 1.00 98.19 262 LEU A N 1
ATOM 2005 C CA . LEU A 1 262 ? -10.333 3.261 6.979 1.00 98.19 262 LEU A CA 1
ATOM 2006 C C . LEU A 1 262 ? -10.821 3.216 5.537 1.00 98.19 262 LEU A C 1
ATOM 2008 O O . LEU A 1 262 ? -10.931 4.227 4.865 1.00 98.19 262 LEU A O 1
ATOM 2012 N N . CYS A 1 263 ? -11.157 2.026 5.040 1.00 98.31 263 CYS A N 1
ATOM 2013 C CA . CYS A 1 263 ? -11.937 1.953 3.808 1.00 98.31 263 CYS A CA 1
ATOM 2014 C C . CYS A 1 263 ? -13.376 2.401 4.077 1.00 98.31 263 CYS A C 1
ATOM 2016 O O . CYS A 1 263 ? -13.889 2.190 5.177 1.00 98.31 263 CYS A O 1
ATOM 2018 N N . ARG A 1 264 ? -14.059 2.900 3.045 1.00 97.94 264 ARG A N 1
ATOM 2019 C CA . ARG A 1 264 ? -15.452 3.360 3.115 1.00 97.94 264 ARG A CA 1
ATOM 2020 C C . ARG A 1 264 ? -16.401 2.387 3.822 1.00 97.94 264 ARG A C 1
ATOM 2022 O O . ARG A 1 264 ? -17.288 2.819 4.546 1.00 97.94 264 ARG A O 1
ATOM 2029 N N . PHE A 1 265 ? -16.218 1.072 3.661 1.00 98.12 265 PHE A N 1
ATOM 2030 C CA . PHE A 1 265 ? -17.017 0.087 4.400 1.00 98.12 265 PHE A CA 1
ATOM 2031 C C . PHE A 1 265 ? -16.779 0.170 5.915 1.00 98.12 265 PHE A C 1
ATOM 2033 O O . PHE A 1 265 ? -17.731 0.345 6.668 1.00 98.12 265 PHE A O 1
ATOM 2040 N N . HIS A 1 266 ? -15.527 0.077 6.370 1.00 98.44 266 HIS A N 1
ATOM 2041 C CA . HIS A 1 266 ? -15.211 0.118 7.802 1.00 98.44 266 HIS A CA 1
ATOM 2042 C C . HIS A 1 266 ? -15.451 1.495 8.420 1.00 98.44 266 HIS A C 1
ATOM 2044 O O . HIS A 1 266 ? -15.785 1.565 9.595 1.00 98.44 266 HIS A O 1
ATOM 2050 N N . HIS A 1 267 ? -15.348 2.568 7.639 1.00 98.31 267 HIS A N 1
ATOM 2051 C CA . HIS A 1 267 ? -15.725 3.894 8.106 1.00 98.31 267 HIS A CA 1
ATOM 2052 C C . HIS A 1 267 ? -17.248 4.010 8.273 1.00 98.31 267 HIS A C 1
ATOM 2054 O O . HIS A 1 267 ? -17.748 4.210 9.376 1.00 98.31 267 HIS A O 1
ATOM 2060 N N . GLN A 1 268 ? -18.005 3.819 7.189 1.00 97.81 268 GLN A N 1
ATOM 2061 C CA . GLN A 1 268 ? -19.435 4.132 7.169 1.00 97.81 268 GLN A CA 1
ATOM 2062 C C . GLN A 1 268 ? -20.295 3.033 7.794 1.00 97.81 268 GLN A C 1
ATOM 2064 O O . GLN A 1 268 ? -21.194 3.310 8.576 1.00 97.81 268 GLN A O 1
ATOM 2069 N N . ARG A 1 269 ? -20.046 1.764 7.450 1.00 97.62 269 ARG A N 1
ATOM 2070 C CA . ARG A 1 269 ? -20.819 0.622 7.972 1.00 97.62 269 ARG A CA 1
ATOM 2071 C C . ARG A 1 269 ? -20.211 0.050 9.249 1.00 97.62 269 ARG A C 1
ATOM 2073 O O . ARG A 1 269 ? -20.947 -0.455 10.087 1.00 97.62 269 ARG A O 1
ATOM 2080 N N . GLY A 1 270 ? -18.889 0.126 9.385 1.00 97.06 270 GLY A N 1
ATOM 2081 C CA . GLY A 1 270 ? -18.173 -0.281 10.588 1.00 97.06 270 GLY A CA 1
ATOM 2082 C C . GLY A 1 270 ? -18.437 0.680 11.743 1.00 97.06 270 GLY A C 1
ATOM 2083 O O . GLY A 1 270 ? -19.330 0.427 12.543 1.00 97.06 270 GLY A O 1
ATOM 2084 N N . GLU A 1 271 ? -17.677 1.770 11.812 1.00 97.12 271 GLU A N 1
ATOM 2085 C CA . GLU A 1 271 ? -17.729 2.737 12.917 1.00 97.12 271 GLU A CA 1
ATOM 2086 C C . GLU A 1 271 ? -19.096 3.416 13.027 1.00 97.12 271 GLU A C 1
ATOM 2088 O O . GLU A 1 271 ? -19.761 3.320 14.057 1.00 97.12 271 GLU A O 1
ATOM 2093 N N . HIS A 1 272 ? -19.575 4.031 11.943 1.00 96.81 272 HIS A N 1
ATOM 2094 C CA . HIS A 1 272 ? -20.847 4.762 11.978 1.00 96.81 272 HIS A CA 1
ATOM 2095 C C . HIS A 1 272 ? -22.087 3.862 11.872 1.00 96.81 272 HIS A C 1
ATOM 2097 O O . HIS A 1 272 ? -23.167 4.252 12.309 1.00 96.81 272 HIS A O 1
ATOM 2103 N N . GLY A 1 273 ? -21.942 2.650 11.333 1.00 96.00 273 GLY A N 1
ATOM 2104 C CA . GLY A 1 273 ? -23.031 1.681 11.173 1.00 96.00 273 GLY A CA 1
ATOM 2105 C C . GLY A 1 273 ? -23.100 0.620 12.273 1.00 96.00 273 GLY A C 1
ATOM 2106 O O . GLY A 1 273 ? -23.950 -0.264 12.209 1.00 96.00 273 GLY A O 1
ATOM 2107 N N . GLY A 1 274 ? -22.206 0.675 13.266 1.00 95.69 274 GLY A N 1
ATOM 2108 C CA . GLY A 1 274 ? -22.207 -0.223 14.420 1.00 95.69 274 GLY A CA 1
ATOM 2109 C C . GLY A 1 274 ? -21.676 -1.637 14.160 1.00 95.69 274 GLY A C 1
ATOM 2110 O O . GLY A 1 274 ? -21.732 -2.464 15.073 1.00 95.69 274 GLY A O 1
ATOM 2111 N N . LEU A 1 275 ? -21.130 -1.929 12.972 1.00 97.12 275 LEU A N 1
ATOM 2112 C CA . LEU A 1 275 ? -20.479 -3.212 12.661 1.00 97.12 275 LEU A CA 1
ATOM 2113 C C . LEU A 1 275 ? -18.995 -3.249 13.045 1.00 97.12 275 LEU A C 1
ATOM 2115 O O . LEU A 1 275 ? -18.361 -4.298 12.957 1.00 97.12 275 LEU A O 1
ATOM 2119 N N . ALA A 1 276 ? -18.425 -2.122 13.450 1.00 97.56 276 ALA A N 1
ATOM 2120 C CA . ALA A 1 276 ? -17.102 -2.034 14.039 1.00 97.56 276 ALA A CA 1
ATOM 2121 C C . ALA A 1 276 ? -17.101 -0.985 15.156 1.00 97.56 276 ALA A C 1
ATOM 2123 O O . ALA A 1 276 ? -18.069 -0.243 15.322 1.00 97.56 276 ALA A O 1
ATOM 2124 N N . ARG A 1 277 ? -16.064 -0.992 15.986 1.00 97.38 277 ARG A N 1
ATOM 2125 C CA . ARG A 1 277 ? -15.748 0.108 16.896 1.00 97.38 277 ARG A CA 1
ATOM 2126 C C . ARG A 1 277 ? -14.246 0.143 17.132 1.00 97.38 277 ARG A C 1
ATOM 2128 O O . ARG A 1 277 ? -13.679 -0.886 17.506 1.00 97.38 277 ARG A O 1
ATOM 2135 N N . CYS A 1 278 ? -13.652 1.317 16.990 1.00 97.75 278 CYS A N 1
ATOM 2136 C CA . CYS A 1 278 ? -12.243 1.583 17.219 1.00 97.75 278 CYS A CA 1
ATOM 2137 C C . CYS A 1 278 ? -12.098 2.487 18.439 1.00 97.75 278 CYS A C 1
ATOM 2139 O O . CYS A 1 278 ? -12.748 3.525 18.540 1.00 97.75 278 CYS A O 1
ATOM 2141 N N . THR A 1 279 ? -11.257 2.096 19.390 1.00 97.50 279 THR A N 1
ATOM 2142 C CA . THR A 1 279 ? -10.946 2.901 20.576 1.00 97.50 279 THR A CA 1
ATOM 2143 C C . THR A 1 279 ? -9.452 2.883 20.873 1.00 97.50 279 THR A C 1
ATOM 2145 O O . THR A 1 279 ? -8.704 2.049 20.358 1.00 97.50 279 THR A O 1
ATOM 2148 N N . GLY A 1 280 ? -9.007 3.798 21.736 1.00 96.69 280 GLY A N 1
ATOM 2149 C CA . GLY A 1 280 ? -7.611 3.912 22.151 1.00 96.69 280 GLY A CA 1
ATOM 2150 C C . GLY A 1 280 ? -6.860 4.987 21.373 1.00 96.69 280 GLY A C 1
ATOM 2151 O O . GLY A 1 280 ? -7.435 6.015 21.024 1.00 96.69 280 GLY A O 1
ATOM 2152 N N . ARG A 1 281 ? -5.557 4.782 21.150 1.00 97.25 281 ARG A N 1
ATOM 2153 C CA . ARG A 1 281 ? -4.682 5.776 20.503 1.00 97.25 281 ARG A CA 1
ATOM 2154 C C . ARG A 1 281 ? -3.902 5.152 19.354 1.00 97.25 281 ARG A C 1
ATOM 2156 O O . ARG A 1 281 ? -3.196 4.161 19.547 1.00 97.25 281 ARG A O 1
ATOM 2163 N N . ALA A 1 282 ? -4.016 5.733 18.166 1.00 96.69 282 ALA A N 1
ATOM 2164 C CA . ALA A 1 282 ? -3.265 5.303 16.997 1.00 96.69 282 ALA A CA 1
ATOM 2165 C C . ALA A 1 282 ? -1.760 5.622 17.140 1.00 96.69 282 ALA A C 1
ATOM 2167 O O . ALA A 1 282 ? -1.402 6.572 17.841 1.00 96.69 282 ALA A O 1
ATOM 2168 N N . PRO A 1 283 ? -0.871 4.868 16.466 1.00 94.50 283 PRO A N 1
ATOM 2169 C CA . PRO A 1 283 ? -1.170 3.660 15.689 1.00 94.50 283 PRO A CA 1
ATOM 2170 C C . PRO A 1 283 ? -1.098 2.347 16.490 1.00 94.50 283 PRO A C 1
ATOM 2172 O O . PRO A 1 283 ? -1.623 1.335 16.040 1.00 94.50 283 PRO A O 1
ATOM 2175 N N . LEU A 1 284 ? -0.445 2.332 17.658 1.00 94.12 284 LEU A N 1
ATOM 2176 C CA . LEU A 1 284 ? -0.088 1.086 18.363 1.00 94.12 284 LEU A CA 1
ATOM 2177 C C . LEU A 1 284 ? -1.018 0.722 19.531 1.00 94.12 284 LEU A C 1
ATOM 2179 O O . LEU A 1 284 ? -0.928 -0.380 20.077 1.00 94.12 284 LEU A O 1
ATOM 2183 N N . GLY A 1 285 ? -1.887 1.639 19.948 1.00 95.00 285 GLY A N 1
ATOM 2184 C CA . GLY A 1 285 ? -2.771 1.492 21.102 1.00 95.00 285 GLY A CA 1
ATOM 2185 C C . GLY A 1 285 ? -4.237 1.304 20.727 1.00 95.00 285 GLY A C 1
ATOM 2186 O O . GLY A 1 285 ? -5.092 1.705 21.514 1.00 95.00 285 GLY A O 1
ATOM 2187 N N . LEU A 1 286 ? -4.539 0.758 19.544 1.00 96.75 286 LEU A N 1
ATOM 2188 C CA . LEU A 1 286 ? -5.914 0.605 19.073 1.00 96.75 286 LEU A CA 1
ATOM 2189 C C . LEU A 1 286 ? -6.533 -0.705 19.557 1.00 96.75 286 LEU A C 1
ATOM 2191 O O . LEU A 1 286 ? -5.937 -1.780 19.444 1.00 96.75 286 LEU A O 1
ATOM 2195 N N . THR A 1 287 ? -7.768 -0.614 20.041 1.00 97.88 287 THR A N 1
ATOM 2196 C CA . THR A 1 287 ? -8.640 -1.761 20.291 1.00 97.88 287 THR A CA 1
ATOM 2197 C C . THR A 1 287 ? -9.809 -1.711 19.325 1.00 97.88 287 THR A C 1
ATOM 2199 O O . THR A 1 287 ? -10.481 -0.693 19.190 1.00 97.88 287 THR A O 1
ATOM 2202 N N . TRP A 1 288 ? -10.046 -2.830 18.657 1.00 97.81 288 TRP A N 1
ATOM 2203 C CA . TRP A 1 288 ? -11.105 -3.005 17.684 1.00 97.81 288 TRP A CA 1
ATOM 2204 C C . TRP A 1 288 ? -12.115 -4.019 18.188 1.00 97.81 288 TRP A C 1
ATOM 2206 O O . TRP A 1 288 ? -11.749 -5.116 18.612 1.00 97.81 288 TRP A O 1
ATOM 2216 N N . ARG A 1 289 ? -13.391 -3.687 18.041 1.00 97.81 289 ARG A N 1
ATOM 2217 C CA . ARG A 1 289 ? -14.474 -4.661 17.944 1.00 97.81 289 ARG A CA 1
ATOM 2218 C C . ARG A 1 289 ? -14.881 -4.742 16.480 1.00 97.81 289 ARG A C 1
ATOM 2220 O O . ARG A 1 289 ? -15.231 -3.716 15.908 1.00 97.81 289 ARG A O 1
ATOM 2227 N N . LEU A 1 290 ? -14.871 -5.930 15.889 1.00 97.44 290 LEU A N 1
ATOM 2228 C CA . LEU A 1 290 ? -15.439 -6.193 14.566 1.00 97.44 290 LEU A CA 1
ATOM 2229 C C . LEU A 1 290 ? -16.664 -7.093 14.715 1.00 97.44 290 LEU A C 1
ATOM 2231 O O . LEU A 1 290 ? -16.607 -8.080 15.442 1.00 97.44 290 LEU A O 1
ATOM 2235 N N . GLY A 1 291 ? -17.755 -6.772 14.027 1.00 95.00 291 GLY A N 1
ATOM 2236 C CA . GLY A 1 291 ? -19.063 -7.389 14.237 1.00 95.00 291 GLY A CA 1
ATOM 2237 C C . GLY A 1 291 ? -19.844 -6.756 15.395 1.00 95.00 291 GLY A C 1
ATOM 2238 O O . GLY A 1 291 ? -19.419 -5.775 16.012 1.00 95.00 291 GLY A O 1
ATOM 2239 N N . ALA A 1 292 ? -21.011 -7.327 15.685 1.00 91.12 292 ALA A N 1
ATOM 2240 C CA . ALA A 1 292 ? -21.928 -6.866 16.725 1.00 91.12 292 ALA A CA 1
ATOM 2241 C C . ALA A 1 292 ? -22.535 -8.055 17.483 1.00 91.12 292 ALA A C 1
ATOM 2243 O O . ALA A 1 292 ? -22.585 -9.164 16.956 1.00 91.12 292 ALA A O 1
ATOM 2244 N N . GLY A 1 293 ? -23.000 -7.819 18.713 1.00 89.12 293 GLY A N 1
ATOM 2245 C CA . GLY A 1 293 ? -23.597 -8.863 19.549 1.00 89.12 293 GLY A CA 1
ATOM 2246 C C . GLY A 1 293 ? -22.667 -10.064 19.742 1.00 89.12 293 GLY A C 1
ATOM 2247 O O . GLY A 1 293 ? -21.467 -9.902 19.967 1.00 89.12 293 GLY A O 1
ATOM 2248 N N . GLU A 1 294 ? -23.225 -11.264 19.618 1.00 89.69 294 GLU A N 1
ATOM 2249 C CA . GLU A 1 294 ? -22.529 -12.532 19.871 1.00 89.69 294 GLU A CA 1
ATOM 2250 C C . GLU A 1 294 ? -21.460 -12.879 18.827 1.00 89.69 294 GLU A C 1
ATOM 2252 O O . GLU A 1 294 ? -20.528 -13.623 19.120 1.00 89.69 294 GLU A O 1
ATOM 2257 N N . ILE A 1 295 ? -21.542 -12.308 17.621 1.00 92.19 295 ILE A N 1
ATOM 2258 C CA . ILE A 1 295 ? -20.554 -12.545 16.556 1.00 92.19 295 ILE A CA 1
ATOM 2259 C C . ILE A 1 295 ? -19.361 -11.580 16.627 1.00 92.19 295 ILE A C 1
ATOM 2261 O O . ILE A 1 295 ? -18.481 -11.611 15.763 1.00 92.19 295 ILE A O 1
ATOM 2265 N N . ALA A 1 296 ? -19.320 -10.698 17.632 1.00 95.19 296 ALA A N 1
ATOM 2266 C CA . ALA A 1 296 ? -18.250 -9.725 17.778 1.00 95.19 296 ALA A CA 1
ATOM 2267 C C . ALA A 1 296 ? -16.901 -10.399 18.088 1.00 95.19 296 ALA A C 1
ATOM 2269 O O . ALA A 1 296 ? -16.765 -11.200 19.011 1.00 95.19 296 ALA A O 1
ATOM 2270 N N . SER A 1 297 ? -15.867 -10.019 17.341 1.00 96.50 297 SER A N 1
ATOM 2271 C CA . SER A 1 297 ? -14.477 -10.390 17.602 1.00 96.50 297 SER A CA 1
ATOM 2272 C C . SER A 1 297 ? -13.661 -9.167 17.996 1.00 96.50 297 SER A C 1
ATOM 2274 O O . SER A 1 297 ? -13.836 -8.080 17.446 1.00 96.50 297 SER A O 1
ATOM 2276 N N . TRP A 1 298 ? -12.748 -9.361 18.944 1.00 97.25 298 TRP A N 1
ATOM 2277 C CA . TRP A 1 298 ? -11.963 -8.286 19.536 1.00 97.25 298 TRP A CA 1
ATOM 2278 C C . TRP A 1 298 ? -10.500 -8.395 19.145 1.00 97.25 298 TRP A C 1
ATOM 2280 O O . TRP A 1 298 ? -9.929 -9.489 19.117 1.00 97.25 298 TRP A O 1
ATOM 2290 N N . TYR A 1 299 ? -9.889 -7.252 18.859 1.00 97.12 299 TYR A N 1
ATOM 2291 C CA . TYR A 1 299 ? -8.500 -7.174 18.443 1.00 97.12 299 TYR A CA 1
ATOM 2292 C C . TYR A 1 299 ? -7.789 -6.022 19.144 1.00 97.12 299 TYR A C 1
ATOM 2294 O O . TYR A 1 299 ? -8.348 -4.941 19.292 1.00 97.12 299 TYR A O 1
ATOM 2302 N N . ARG A 1 300 ? -6.533 -6.237 19.530 1.00 95.12 300 ARG A N 1
ATOM 2303 C CA . ARG A 1 300 ? -5.577 -5.160 19.791 1.00 95.12 300 ARG A CA 1
ATOM 2304 C C . ARG A 1 300 ? -4.697 -5.039 18.559 1.00 95.12 300 ARG A C 1
ATOM 2306 O O . ARG A 1 300 ? -3.958 -5.975 18.253 1.00 95.12 300 ARG A O 1
ATOM 2313 N N . ASN A 1 301 ? -4.807 -3.933 17.829 1.00 92.94 301 ASN A N 1
ATOM 2314 C CA . ASN A 1 301 ? -4.261 -3.811 16.475 1.00 92.94 301 ASN A CA 1
ATOM 2315 C C . ASN A 1 301 ? -4.669 -5.036 15.621 1.00 92.94 301 ASN A C 1
ATOM 2317 O O . ASN A 1 301 ? -5.852 -5.304 15.463 1.00 92.94 301 ASN A O 1
ATOM 2321 N N . GLU A 1 302 ? -3.719 -5.837 15.130 1.00 94.38 302 GLU A N 1
ATOM 2322 C CA . GLU A 1 302 ? -3.978 -7.063 14.351 1.00 94.38 302 GLU A CA 1
ATOM 2323 C C . GLU A 1 302 ? -3.942 -8.362 15.184 1.00 94.38 302 GLU A C 1
ATOM 2325 O O . GLU A 1 302 ? -3.933 -9.46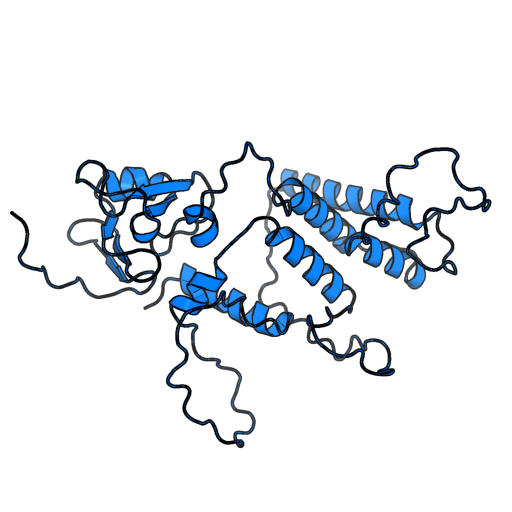3 14.628 1.00 94.38 302 GLU A O 1
ATOM 2330 N N . ARG A 1 303 ? -3.882 -8.275 16.518 1.00 93.31 303 ARG A N 1
ATOM 2331 C CA . ARG A 1 303 ? -3.899 -9.441 17.415 1.00 93.31 303 ARG A CA 1
ATOM 2332 C C . ARG A 1 303 ? -5.300 -9.669 17.940 1.00 93.31 303 ARG A C 1
ATOM 2334 O O . ARG A 1 303 ? -5.827 -8.828 18.658 1.00 93.31 303 ARG A O 1
ATOM 2341 N N . ARG A 1 304 ? -5.875 -10.836 17.656 1.00 94.50 304 ARG A N 1
ATOM 2342 C CA . ARG A 1 304 ? -7.125 -11.277 18.274 1.00 94.50 304 ARG A CA 1
ATOM 2343 C C . ARG A 1 304 ? -6.929 -11.419 19.782 1.00 94.50 304 ARG A C 1
ATOM 2345 O O . ARG A 1 304 ? -6.009 -12.119 20.219 1.00 94.50 304 ARG A O 1
ATOM 2352 N N . ILE A 1 305 ? -7.800 -10.771 20.542 1.00 95.06 305 ILE A N 1
ATOM 2353 C CA . ILE A 1 305 ? -7.863 -10.811 22.003 1.00 95.06 305 ILE A CA 1
ATOM 2354 C C . ILE A 1 305 ? -9.223 -11.363 22.440 1.00 95.06 305 ILE A C 1
ATOM 2356 O O . ILE A 1 305 ? -10.166 -11.444 21.651 1.00 95.06 305 ILE A O 1
ATOM 2360 N N . ARG A 1 306 ? -9.330 -11.758 23.711 1.00 92.19 306 ARG A N 1
ATOM 2361 C CA . ARG A 1 306 ? -10.643 -11.990 24.329 1.00 92.19 306 ARG A CA 1
ATOM 2362 C C . ARG A 1 306 ? -11.385 -10.657 24.429 1.00 92.19 306 ARG A C 1
ATOM 2364 O O . ARG A 1 306 ? -10.739 -9.608 24.404 1.00 92.19 306 ARG A O 1
ATOM 2371 N N . SER A 1 307 ? -12.714 -10.703 24.558 1.00 86.19 307 SER A N 1
ATOM 2372 C CA . SER A 1 307 ? -13.482 -9.492 24.859 1.00 86.19 307 SER A CA 1
ATOM 2373 C C . SER A 1 307 ? -12.818 -8.774 26.033 1.00 86.19 307 SER A C 1
ATOM 2375 O O . SER A 1 307 ? -12.572 -9.429 27.053 1.00 86.19 307 SER A O 1
ATOM 2377 N N . PRO A 1 308 ? -12.487 -7.477 25.910 1.00 77.69 308 PRO A N 1
ATOM 2378 C CA . PRO A 1 308 ? -12.087 -6.716 27.073 1.00 77.69 308 PRO A CA 1
ATOM 2379 C C . PRO A 1 308 ? -13.234 -6.829 28.079 1.00 77.69 308 PRO A C 1
ATOM 2381 O O . PRO A 1 308 ? -14.407 -6.752 27.694 1.00 77.69 308 PRO A O 1
ATOM 2384 N N . ALA A 1 309 ? -12.905 -7.110 29.342 1.00 64.69 309 ALA A N 1
ATOM 2385 C CA . ALA A 1 309 ? -13.895 -7.045 30.407 1.00 64.69 309 ALA A CA 1
ATOM 2386 C C . ALA A 1 309 ? -14.571 -5.674 30.307 1.00 64.69 309 ALA A C 1
ATOM 2388 O O . ALA A 1 309 ? -13.884 -4.676 30.081 1.00 64.69 309 ALA A O 1
ATOM 2389 N N . SER A 1 310 ? -15.898 -5.634 30.395 1.00 53.09 310 SER A N 1
ATOM 2390 C CA . SER A 1 310 ? -16.640 -4.379 30.399 1.00 53.09 310 SER A CA 1
ATOM 2391 C C . SER A 1 310 ? -16.064 -3.488 31.497 1.00 53.09 310 SER A C 1
ATOM 2393 O O . SER A 1 310 ? -16.286 -3.750 32.679 1.00 53.09 310 SER A O 1
ATOM 2395 N N . SER A 1 311 ? -15.296 -2.461 31.128 1.00 42.41 311 SER A N 1
ATOM 2396 C CA . SER A 1 311 ? -15.039 -1.361 32.049 1.00 42.41 311 SER A CA 1
ATOM 2397 C C . SER A 1 311 ? -16.405 -0.770 32.403 1.00 42.41 311 SER A C 1
ATOM 2399 O O . SER A 1 311 ? -17.167 -0.453 31.488 1.00 42.41 311 SER A O 1
ATOM 2401 N N . PRO A 1 312 ? -16.758 -0.661 33.691 1.00 36.56 312 PRO A N 1
ATOM 2402 C CA . PRO A 1 312 ? -18.046 -0.127 34.101 1.00 36.56 312 PRO A CA 1
ATOM 2403 C C . PRO A 1 312 ? -18.015 1.405 34.030 1.00 36.56 312 PRO A C 1
ATOM 2405 O O . PRO A 1 312 ? -17.955 2.051 35.062 1.00 36.56 312 PRO A O 1
ATOM 2408 N N . VAL A 1 313 ? -17.987 1.985 32.827 1.00 37.72 313 VAL A N 1
ATOM 2409 C CA . VAL A 1 313 ? -18.174 3.425 32.547 1.00 37.72 313 VAL A CA 1
ATOM 2410 C C . VAL A 1 313 ? -18.602 3.495 31.069 1.00 37.72 313 VAL A C 1
ATOM 2412 O O . VAL A 1 313 ? -17.872 3.013 30.209 1.00 37.72 313 VAL A O 1
ATOM 2415 N N . GLU A 1 314 ? -19.819 3.881 30.693 1.00 33.34 314 GLU A N 1
ATOM 2416 C CA . GLU A 1 314 ? -20.403 5.222 30.798 1.00 33.34 314 GLU A CA 1
ATOM 2417 C C . GLU A 1 314 ? -21.915 5.091 30.514 1.00 33.34 314 GLU A C 1
ATOM 2419 O O . GLU A 1 314 ? -22.299 4.458 29.523 1.00 33.34 314 GLU A O 1
ATOM 2424 N N . ALA A 1 315 ? -22.735 5.627 31.422 1.00 30.33 315 ALA A N 1
ATOM 2425 C CA . ALA A 1 315 ? -24.179 5.802 31.277 1.00 30.33 315 ALA A CA 1
ATOM 2426 C C . ALA A 1 315 ? -24.507 7.002 30.376 1.00 30.33 315 ALA A C 1
ATOM 2428 O O . ALA A 1 315 ? -23.659 7.921 30.301 1.00 30.33 315 ALA A O 1
#

Sequence (315 aa):
ELTIKRLRDEARALDRSRAFGLRPDIGTAPDRRHAAARSDGDLDSGDTRSPLSDADWHASLRRAPGTARRRVAALGLIALGVRPIAPGAPPAPSSPAFCPATALIPEPDVFLRLTLPDDLAGRFLAAVETSRRQLTEQVEPIPWDVDWPVDDHSPDGTPSPGDNTSPRPAAAATPALLAARTFSIRCRRIPAWVGLLALIEDFVATWDPDERADDVPDDPVLVRDGWRCVAPGCSSRRNLEVHHVLYRSRGGGDEEWNRVCLCRFHHQRGEHGGLARCTGRAPLGLTWRLGAGEIASWYRNERRIRSPASSPVEA

Foldseek 3Di:
DFFPVLVVLQVVQVVCCVQQVDQQPPDDDDDDDDPDDDDDDDPDDDPPDDTDDLSSSLSSLFDDFCNLLVVLQQVLCVVVQRHDDPVPDDPDPDDDPGDPVPSCPPPCPDPPPDDDDPVVVVVLLVQLVVLQVVLCVVQVVDDLPDDPPPDPQDPVRDDDPDDPPPPPPPPPQGSLSVQSNVCCNVPVGRDSVSSVSSVSNVVCCVVRHNDDPPPDDPDVQCSSNNCFAQAANGGDNPQKDKAFLCHVVNVTDPDSQRIHIHHPCCRCCNPVVVQKHWHATPDQAIWMWGGDDPPTWIDRRRHTDDPDDPPPDDD

Secondary structure (DSSP, 8-state):
-B-HHHHHHHHHHHHHHHHH---------S---------S--------PPPPPHHHHHHHH---TTHHHHHHHHHHHHHTT-PPPPTT----S---S--TTT------S--------HHHHHHHHHHHHHHHHHHHHHHTTS-TTS-SS--S--TT-PPPS---S---------HHHHHHHHHHHHHSS--HHHHHHHHHHHHHHHHS-SS--TTS---HHHHHTTSS--STT----SSEEEEESS-GGGT--S-GGGEEEEEHIIIIIIITTTSEEEEEETTTEEEEEESSGGG-EEEETTEEEPPPP------

pLDDT: mean 74.6, std 24.33, range [28.48, 98.44]